Protein AF-A0ABD6A257-F1 (afdb_monomer)

Solvent-accessible surface area (backbone atoms only — not comparable to full-atom values): 12183 Å² total; per-residue (Å²): 137,83,79,79,81,82,81,80,79,79,70,76,85,56,97,40,82,62,69,62,40,75,83,65,77,96,44,77,33,30,36,37,38,28,51,74,78,70,58,67,71,62,53,52,49,55,51,63,58,38,68,67,34,71,49,52,80,45,79,48,75,58,105,56,97,61,43,31,34,29,18,24,43,88,58,41,76,63,32,77,38,47,38,67,57,44,36,66,72,49,73,72,52,60,62,66,48,41,37,73,28,55,62,56,51,90,50,82,70,52,50,45,64,66,36,42,66,95,63,69,77,62,67,78,28,76,88,80,26,66,54,43,41,37,52,53,53,51,51,52,35,46,53,52,37,54,35,40,73,66,39,49,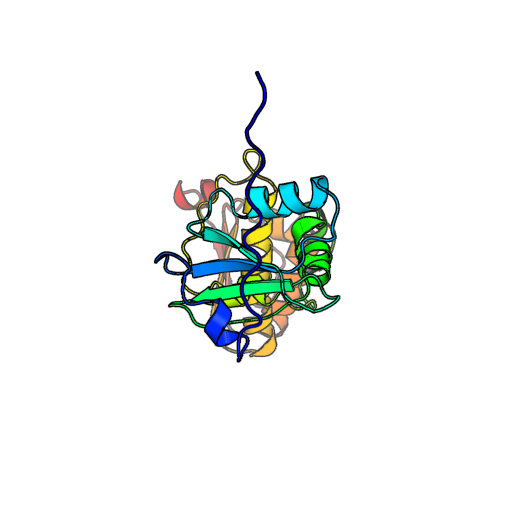62,76,50,79,48,77,35,45,41,31,42,49,49,67,76,21,54,7,47,28,51,48,52,51,55,32,23,75,47,18,77,38,32,38,41,34,14,21,66,82,40,84,68,86,63,60,67,46,48,78,45,68,42,87,51,68,73,27,66,74,86

Nearest PDB structures (foldseek):
  5xf7-assembly1_A  TM=3.350E-01  e=1.767E-02  Homo sapiens
  6hf1-assembly1_D  TM=5.377E-01  e=2.742E-01  Mus musculus
  3t59-assembly2_B  TM=3.418E-01  e=3.499E-01  Mus musculus
  2k18-assembly1_A  TM=3.201E-01  e=4.201E-01  Homo sapiens

Organism: NCBI:txid767515

Secondary structure (DSSP, 8-state):
-PPPP-----PPPPSSHHHHGGG----SEEEEEES--S-HHHHHHHHHHHTTSSEEEEEE--SSS--EEEEEETTEE----BHHHHIIIIIT--TTHHHHS-TTSSSPPPHHHHTTTTPPPP---TTT-HHHHHHHHHHHHHHHHHHHHHT-SEEEEEEEETTHHHH-HHHHHHHHHHHTT-SEEEEEEE-SS----TTEEEEE--SHHHH--

pLDDT: mean 74.7, std 14.82, range [31.14, 91.25]

Foldseek 3Di:
DDDDDDDDPQDDADPDPLSVLPPDDDDQKEKEWEDPPDDPVLVVLVCVLCVQWSYHYYYHYHPDPFIWIFMDGPSDTQDTDGSVVCCVQASPDFPLCLLAALPLLPDDQDSNLVSCPPTDQDAPDPPVDRR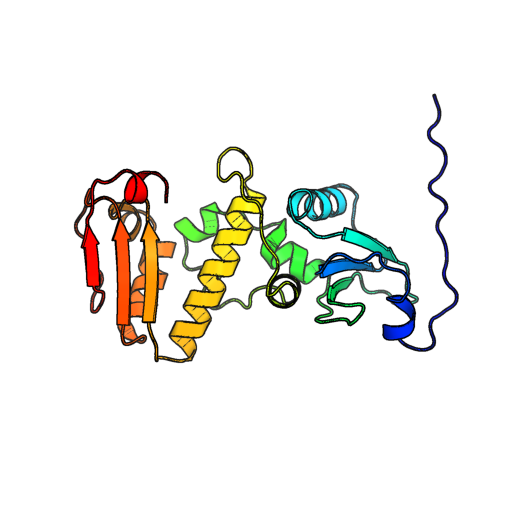SPRSVVNVLSVVLSVQLVVLEDAAEEADQEPCSCVNRPNNVVSLLSSQVRYQYYEYEAAPPDDDPRPNYHYHHDDDPVRNVD

Mean predicted aligned error: 11.15 Å

Sequence (213 aa):
MSFPPTEMVVDAPPSSLRDFFTDVPDGDVSLVTVNRTHPKPIRDLLANAFATQSVTLSERALPTDEDLVAPLEGGEVTAIPSLDRVIQSFLLVNADRFKTSAWGFDDAVPSVLTGMDGTLFDLRGHPASNKETLLLVLISRHIERLAHEAGVGTVRSAFQRLSRLEDEFGTRQVYERLSGRTPDVHVYGVPDESPTLRDATVHGGAGEEYRNS

Structure (mmCIF, N/CA/C/O backbone):
data_AF-A0ABD6A257-F1
#
_entry.id   AF-A0ABD6A257-F1
#
loop_
_atom_site.group_PDB
_atom_site.id
_atom_site.type_symbol
_atom_site.label_atom_id
_atom_site.label_alt_id
_atom_site.label_comp_id
_atom_site.label_asym_id
_atom_site.label_entity_id
_atom_site.label_seq_id
_atom_site.pdbx_PDB_ins_code
_atom_site.Cartn_x
_atom_site.Cartn_y
_atom_site.Cartn_z
_atom_site.occupancy
_atom_site.B_iso_or_equiv
_atom_site.auth_seq_id
_atom_site.auth_comp_id
_atom_site.auth_asym_id
_atom_site.auth_atom_id
_atom_site.pdbx_PDB_model_num
ATOM 1 N N . MET A 1 1 ? -37.924 16.027 9.171 1.00 36.84 1 MET A N 1
ATOM 2 C CA . MET A 1 1 ? -37.936 14.550 9.222 1.00 36.84 1 MET A CA 1
ATOM 3 C C . MET A 1 1 ? -36.810 14.135 10.148 1.00 36.84 1 MET A C 1
ATOM 5 O O . MET A 1 1 ? -35.672 14.489 9.879 1.00 36.84 1 MET A O 1
ATOM 9 N N . SER A 1 2 ? -37.154 13.547 11.293 1.00 33.31 2 SER A N 1
ATOM 10 C CA . SER A 1 2 ? -36.205 13.130 12.329 1.00 33.31 2 SER A CA 1
ATOM 11 C C . SER A 1 2 ? -35.720 11.723 11.997 1.00 33.31 2 SER A C 1
ATOM 13 O O . SER A 1 2 ? -36.553 10.849 11.769 1.00 33.31 2 SER A O 1
ATOM 15 N N . PHE A 1 3 ? -34.407 11.512 11.938 1.00 31.14 3 PHE A N 1
ATOM 16 C CA . PHE A 1 3 ? -33.844 10.163 11.897 1.00 31.14 3 PHE A CA 1
ATOM 17 C C . PHE A 1 3 ? -34.041 9.502 13.271 1.00 31.14 3 PHE A C 1
ATOM 19 O O . PHE A 1 3 ? -33.977 10.212 14.282 1.00 31.14 3 PHE A O 1
ATOM 26 N N . PRO A 1 4 ? -34.322 8.189 13.335 1.00 33.88 4 PRO A N 1
ATOM 27 C CA . PRO A 1 4 ? -34.406 7.495 14.610 1.00 33.88 4 PRO A CA 1
ATOM 28 C C . PRO A 1 4 ? -33.014 7.461 15.269 1.00 33.88 4 PRO A C 1
ATOM 30 O O . PRO A 1 4 ? -32.004 7.480 14.559 1.00 33.88 4 PRO A O 1
ATOM 33 N N . PRO A 1 5 ? -32.933 7.440 16.608 1.00 35.59 5 PRO A N 1
ATOM 34 C CA . PRO A 1 5 ? -31.669 7.228 17.296 1.00 35.59 5 PRO A CA 1
ATOM 35 C C . PRO A 1 5 ? -31.166 5.813 16.985 1.00 35.59 5 PRO A C 1
ATOM 37 O O . PRO A 1 5 ? -31.921 4.850 17.095 1.00 35.59 5 PRO A O 1
ATOM 40 N N . THR A 1 6 ? -29.902 5.690 16.580 1.00 42.03 6 THR A N 1
ATOM 41 C CA . THR A 1 6 ? -29.214 4.399 16.505 1.00 42.03 6 THR A CA 1
ATOM 42 C C . THR A 1 6 ? -29.147 3.832 17.921 1.00 42.03 6 THR A C 1
ATOM 44 O O . THR A 1 6 ? -28.507 4.423 18.790 1.00 42.03 6 THR A O 1
ATOM 47 N N . GLU A 1 7 ? -29.859 2.736 18.169 1.00 35.72 7 GLU A N 1
ATOM 48 C CA . GLU A 1 7 ? -29.818 2.011 19.437 1.00 35.72 7 GLU A CA 1
ATOM 49 C C . GLU A 1 7 ? -28.383 1.528 19.678 1.00 35.72 7 GLU A C 1
ATOM 51 O O . GLU A 1 7 ? -27.847 0.729 18.910 1.00 35.72 7 GLU A O 1
ATOM 56 N N . MET A 1 8 ? -27.733 2.057 20.717 1.00 36.47 8 MET A N 1
ATOM 57 C CA . MET A 1 8 ? -26.464 1.510 21.182 1.00 36.47 8 MET A CA 1
ATOM 58 C C . MET A 1 8 ? -26.767 0.228 21.949 1.00 36.47 8 MET A C 1
ATOM 60 O O . MET A 1 8 ? -27.272 0.277 23.071 1.00 36.47 8 MET A O 1
ATOM 64 N N . VAL A 1 9 ? -26.472 -0.914 21.335 1.00 42.00 9 VAL A N 1
ATOM 65 C CA . VAL A 1 9 ? -26.500 -2.205 22.020 1.00 42.00 9 VAL A CA 1
ATOM 66 C C . VAL A 1 9 ? -25.268 -2.262 22.916 1.00 42.00 9 VAL A C 1
ATOM 68 O O . VAL A 1 9 ? -24.139 -2.371 22.443 1.00 42.00 9 VAL A O 1
ATOM 71 N N . VAL A 1 10 ? -25.481 -2.105 24.221 1.00 40.88 10 VAL A N 1
ATOM 72 C CA . VAL A 1 10 ? -24.440 -2.337 25.223 1.00 40.88 10 VAL A CA 1
ATOM 73 C C . VAL A 1 10 ? -24.451 -3.832 25.520 1.00 40.88 10 VAL A C 1
ATOM 75 O O . VAL A 1 10 ? -25.318 -4.309 26.253 1.00 40.88 10 VAL A O 1
ATOM 78 N N . ASP A 1 11 ? -23.526 -4.568 24.907 1.00 44.53 11 ASP A N 1
ATOM 79 C CA . ASP A 1 11 ? -23.338 -5.990 25.189 1.00 44.53 11 ASP A CA 1
ATOM 80 C C . ASP A 1 11 ? -22.905 -6.199 26.646 1.00 44.53 11 ASP A C 1
ATOM 82 O O . ASP A 1 11 ? -22.168 -5.396 27.231 1.00 44.53 11 ASP A O 1
ATOM 86 N N . ALA A 1 12 ? -23.358 -7.304 27.240 1.00 45.91 12 ALA A N 1
ATOM 87 C CA . ALA A 1 12 ? -22.835 -7.763 28.520 1.00 45.91 12 ALA A CA 1
ATOM 88 C C . ALA A 1 12 ? -21.306 -7.951 28.414 1.00 45.91 12 ALA A C 1
ATOM 90 O O . ALA A 1 12 ? -20.825 -8.364 27.358 1.00 45.91 12 ALA A O 1
ATOM 91 N N . PRO A 1 13 ? -20.529 -7.667 29.478 1.00 39.88 13 PRO A N 1
ATOM 92 C CA . PRO A 1 13 ? -19.078 -7.795 29.432 1.00 39.88 13 PRO A CA 1
ATOM 93 C C . PRO A 1 13 ? -18.706 -9.233 29.038 1.00 39.88 13 PRO A C 1
ATOM 95 O O . PRO A 1 13 ? -19.071 -10.166 29.761 1.00 39.88 13 PRO A O 1
ATOM 98 N N . PRO A 1 14 ? -18.027 -9.433 27.896 1.00 46.31 14 PRO A N 1
ATOM 99 C CA . PRO A 1 14 ? -17.729 -10.768 27.411 1.00 46.31 14 PRO A CA 1
ATOM 100 C C . PRO A 1 14 ? -16.691 -11.428 28.329 1.00 46.31 14 PRO A C 1
ATOM 102 O O . PRO A 1 14 ? -15.783 -10.770 28.842 1.00 46.31 14 PRO A O 1
ATOM 105 N N . SER A 1 15 ? -16.813 -12.738 28.550 1.00 40.50 15 SER A N 1
ATOM 106 C CA . SER A 1 15 ? -15.856 -13.518 29.352 1.00 40.50 15 SER A CA 1
ATOM 107 C C . SER A 1 15 ? -14.454 -13.567 28.735 1.00 40.50 15 SER A C 1
ATOM 109 O O . SER A 1 15 ? -13.481 -13.861 29.432 1.00 40.50 15 SER A O 1
ATOM 111 N N . SER A 1 16 ? -14.340 -13.247 27.444 1.00 41.44 16 SER A N 1
ATOM 112 C CA . SER A 1 16 ? -13.097 -13.075 26.702 1.00 41.44 16 SER A CA 1
ATOM 113 C C . SER A 1 16 ? -13.306 -12.176 25.474 1.00 41.44 16 SER A C 1
ATOM 115 O O . SER A 1 16 ? -14.416 -12.065 24.964 1.00 41.44 16 SER A O 1
ATOM 117 N N . LEU A 1 17 ? -12.235 -11.575 24.938 1.00 39.03 17 LEU A N 1
ATOM 118 C CA . LEU A 1 17 ? -12.283 -10.808 23.679 1.00 39.03 17 LEU A CA 1
ATOM 119 C C . LEU A 1 17 ? -12.856 -11.627 22.505 1.00 39.03 17 LEU A C 1
ATOM 121 O O . LEU A 1 17 ? -13.465 -11.048 21.620 1.00 39.03 17 LEU A O 1
ATOM 125 N N . ARG A 1 18 ? -12.714 -12.961 22.515 1.00 40.91 18 ARG A N 1
ATOM 126 C CA . ARG A 1 18 ? -13.282 -13.870 21.503 1.00 40.91 18 ARG A CA 1
ATOM 127 C C . ARG A 1 18 ? -14.805 -13.953 21.540 1.00 40.91 18 ARG A C 1
ATOM 129 O O . ARG A 1 18 ? -15.428 -13.930 20.486 1.00 40.91 18 ARG A O 1
ATOM 136 N N . ASP A 1 19 ? -15.396 -13.994 22.734 1.00 47.28 19 ASP A N 1
ATOM 137 C CA . ASP A 1 19 ? -16.857 -14.100 22.914 1.00 47.28 19 ASP A CA 1
ATOM 138 C C . ASP A 1 19 ? -17.598 -12.860 22.397 1.00 47.28 19 ASP A C 1
ATOM 140 O O . ASP A 1 19 ? -18.813 -12.844 22.238 1.00 47.28 19 ASP A O 1
ATOM 144 N N . PHE A 1 20 ? -16.850 -11.796 22.130 1.00 50.50 20 PHE A N 1
ATOM 145 C CA . PHE A 1 20 ? -17.363 -10.592 21.527 1.00 50.50 20 PHE A CA 1
ATOM 146 C C . PHE A 1 20 ? -17.606 -10.770 20.028 1.00 50.50 20 PHE A C 1
ATOM 148 O O . PHE A 1 20 ? -18.617 -10.334 19.506 1.00 50.50 20 PHE A O 1
ATOM 155 N N . PHE A 1 21 ? -16.741 -11.462 19.302 1.00 50.03 21 PHE A N 1
ATOM 156 C CA . PHE A 1 21 ? -16.759 -11.450 17.838 1.00 50.03 21 PHE A CA 1
ATOM 157 C C . PHE A 1 21 ? -17.729 -12.453 17.194 1.00 50.03 21 PHE A C 1
ATOM 159 O O . PHE A 1 21 ? -17.779 -12.571 15.975 1.00 50.03 21 PHE A O 1
ATOM 166 N N . THR A 1 22 ? -18.552 -13.124 18.001 1.00 49.69 22 THR A N 1
ATOM 167 C CA . THR A 1 22 ? -19.396 -14.264 17.604 1.00 49.69 22 THR A CA 1
ATOM 168 C C . THR A 1 22 ? -20.613 -13.903 16.739 1.00 49.69 22 THR A C 1
ATOM 170 O O . THR A 1 22 ? -21.237 -14.803 16.192 1.00 49.69 22 THR A O 1
ATOM 173 N N . ASP A 1 23 ? -20.947 -12.615 16.598 1.00 49.47 23 ASP A N 1
ATOM 174 C CA . ASP A 1 23 ? -22.189 -12.141 15.949 1.00 49.47 23 ASP A CA 1
ATOM 175 C C . ASP A 1 23 ? -21.931 -11.254 14.710 1.00 49.47 23 ASP A C 1
ATOM 177 O O . ASP A 1 23 ? -22.737 -10.399 14.337 1.00 49.47 23 ASP A O 1
ATOM 181 N N . VAL A 1 24 ? -20.759 -11.406 14.086 1.00 47.94 24 VAL A N 1
ATOM 182 C CA . VAL A 1 24 ? -20.379 -10.671 12.871 1.00 47.94 24 VAL A CA 1
ATOM 183 C C . VAL A 1 24 ? -20.743 -11.517 11.641 1.00 47.94 24 VAL A C 1
ATOM 185 O O . VAL A 1 24 ? -20.354 -12.681 11.590 1.00 47.94 24 VAL A O 1
ATOM 188 N N . PRO A 1 25 ? -21.508 -10.983 10.667 1.00 42.38 25 PRO A N 1
ATOM 189 C CA . PRO A 1 25 ? -21.937 -11.748 9.497 1.00 42.38 25 PRO A CA 1
ATOM 190 C C . PRO A 1 25 ? -20.748 -12.219 8.651 1.00 42.38 25 PRO A C 1
ATOM 192 O O . PRO A 1 25 ? -19.759 -11.497 8.524 1.00 42.38 25 PRO A O 1
ATOM 195 N N . ASP A 1 26 ? -20.894 -13.398 8.036 1.00 41.22 26 ASP A N 1
ATOM 196 C CA . ASP A 1 26 ? -19.923 -14.002 7.117 1.00 41.22 26 ASP A CA 1
ATOM 197 C C . ASP A 1 26 ? -19.621 -13.067 5.932 1.00 41.22 26 ASP A C 1
ATOM 199 O O . ASP A 1 26 ? -20.351 -12.994 4.941 1.00 41.22 26 ASP A O 1
ATOM 203 N N . GLY A 1 27 ? -18.517 -12.343 6.052 1.00 49.47 27 GLY A N 1
ATOM 204 C CA . GLY A 1 27 ? -17.624 -12.006 4.953 1.00 49.47 27 GLY A CA 1
ATOM 205 C C . GLY A 1 27 ? -16.249 -12.553 5.325 1.00 49.47 27 GLY A C 1
ATOM 206 O O . GLY A 1 27 ? -15.947 -12.632 6.517 1.00 49.47 27 GLY A O 1
ATOM 207 N N . ASP A 1 28 ? -15.433 -12.933 4.339 1.00 58.44 28 ASP A N 1
ATOM 208 C CA . ASP A 1 28 ? -14.141 -13.592 4.594 1.00 58.44 28 ASP A CA 1
ATOM 209 C C . ASP A 1 28 ? -13.268 -12.801 5.593 1.00 58.44 28 ASP A C 1
ATOM 211 O O . ASP A 1 28 ? -12.597 -13.411 6.422 1.00 58.44 28 ASP A O 1
ATOM 215 N N . VAL A 1 29 ? -13.367 -11.458 5.613 1.00 65.69 29 VAL A N 1
ATOM 216 C CA . VAL A 1 29 ? -12.756 -10.598 6.640 1.00 65.69 29 VAL A CA 1
ATOM 217 C C . VAL A 1 29 ? -13.697 -9.464 7.092 1.00 65.69 29 VAL A C 1
ATOM 219 O O . VAL A 1 29 ? -14.327 -8.789 6.278 1.00 65.69 29 VAL A O 1
ATOM 222 N N . SER A 1 30 ? -13.772 -9.197 8.400 1.00 74.69 30 SER A N 1
ATOM 223 C CA . SER A 1 30 ? -14.534 -8.088 9.004 1.00 74.69 30 SER A CA 1
ATOM 224 C C . SER A 1 30 ? -13.653 -7.197 9.880 1.00 74.69 30 SER A C 1
ATOM 226 O O . SER A 1 30 ? -12.707 -7.670 10.495 1.00 74.69 30 SER A O 1
ATOM 228 N N . LEU A 1 31 ? -13.961 -5.903 9.978 1.00 79.94 31 LEU A N 1
ATOM 229 C CA . LEU A 1 31 ? -13.264 -4.960 10.859 1.00 79.94 31 LEU A CA 1
ATOM 230 C C . LEU A 1 31 ? -14.183 -4.519 11.991 1.00 79.94 31 LEU A C 1
ATOM 232 O O . LEU A 1 31 ? -15.266 -3.986 11.750 1.00 79.94 31 LEU A O 1
ATOM 236 N N . VAL A 1 32 ? -13.731 -4.670 13.231 1.00 82.38 32 VAL A N 1
ATOM 237 C CA . VAL A 1 32 ? -14.453 -4.186 14.407 1.00 82.38 32 VAL A CA 1
ATOM 238 C C . VAL A 1 32 ? -13.731 -2.991 15.005 1.00 82.38 32 VAL A C 1
ATOM 240 O O . VAL A 1 32 ? -12.561 -3.068 15.374 1.00 82.38 32 VAL A O 1
ATOM 243 N N . THR A 1 33 ? -14.453 -1.883 15.132 1.00 80.44 33 THR A N 1
ATOM 244 C CA . THR A 1 33 ? -13.997 -0.692 15.859 1.00 80.44 33 THR A CA 1
ATOM 245 C C . THR A 1 33 ? -14.482 -0.722 17.299 1.00 80.44 33 THR A C 1
ATOM 247 O O . THR A 1 33 ? -15.670 -0.928 17.547 1.00 80.44 33 THR A O 1
ATOM 250 N N . VAL A 1 34 ? -13.560 -0.492 18.232 1.00 81.31 34 VAL A N 1
ATOM 251 C CA . VAL A 1 34 ? -13.821 -0.466 19.675 1.00 81.31 34 V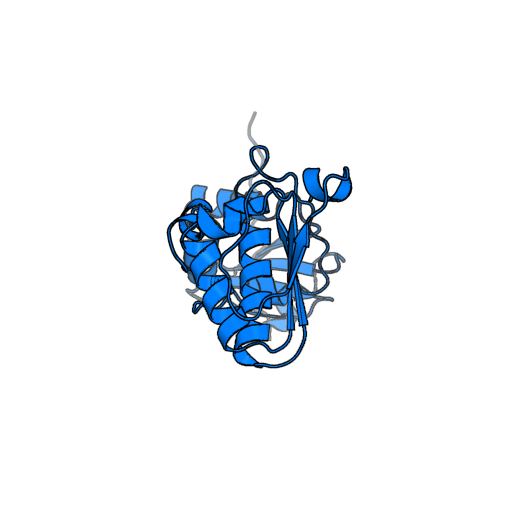AL A CA 1
ATOM 252 C C . VAL A 1 34 ? -13.780 0.977 20.190 1.00 81.31 34 VAL A C 1
ATOM 254 O O . VAL A 1 34 ? -12.874 1.727 19.834 1.00 81.31 34 VAL A O 1
ATOM 257 N N . ASN A 1 35 ? -14.764 1.347 21.016 1.00 64.75 35 ASN A N 1
ATOM 258 C CA . ASN A 1 35 ? -14.846 2.546 21.879 1.00 64.75 35 ASN A CA 1
ATOM 259 C C . ASN A 1 35 ? -14.929 3.949 21.272 1.00 64.75 35 ASN A C 1
ATOM 261 O O . ASN A 1 35 ? -15.312 4.872 21.989 1.00 64.75 35 ASN A O 1
ATOM 265 N N . ARG A 1 36 ? -14.761 4.106 19.957 1.00 64.62 36 ARG A N 1
ATOM 266 C CA . ARG A 1 36 ? -15.273 5.243 19.161 1.00 64.62 36 ARG A CA 1
ATOM 267 C C . ARG A 1 36 ? -15.092 6.647 19.785 1.00 64.62 36 ARG A C 1
ATOM 269 O O . ARG A 1 36 ? -15.919 7.534 19.536 1.00 64.62 36 ARG A O 1
ATOM 276 N N . THR A 1 37 ? -14.004 6.908 20.511 1.00 75.19 37 THR A N 1
ATOM 277 C CA . THR A 1 37 ? -13.786 8.215 21.160 1.00 75.19 37 THR A CA 1
ATOM 278 C C . THR A 1 37 ? -13.339 9.304 20.177 1.00 75.19 37 THR A C 1
ATOM 280 O O . THR A 1 37 ? -13.516 10.499 20.434 1.00 75.19 37 THR A O 1
ATOM 283 N N . HIS A 1 38 ? -12.832 8.917 19.000 1.00 78.56 38 HIS A N 1
ATOM 284 C CA . HIS A 1 38 ? -12.390 9.864 17.975 1.00 78.56 38 HIS A CA 1
ATOM 285 C C . HIS A 1 38 ? -13.517 10.705 17.325 1.00 78.56 38 HIS A C 1
ATOM 287 O O . HIS A 1 38 ? -14.644 10.234 17.116 1.00 78.56 38 HIS A O 1
ATOM 293 N N . PRO A 1 39 ? -13.203 11.943 16.877 1.00 82.38 39 PRO A N 1
ATOM 294 C CA . PRO A 1 39 ? -14.145 12.821 16.184 1.00 82.38 39 PRO A CA 1
ATOM 295 C C . PRO A 1 39 ? -14.719 12.226 14.892 1.00 82.38 39 PRO A C 1
ATOM 297 O O . PRO A 1 39 ? -14.030 11.521 14.153 1.00 82.38 39 PRO A O 1
ATOM 300 N N . LYS A 1 40 ? -15.954 12.621 14.545 1.00 80.12 40 LYS A N 1
ATOM 301 C CA . LYS A 1 40 ? -16.663 12.172 13.331 1.00 80.12 40 LYS A CA 1
ATOM 302 C C . LYS A 1 40 ? -15.808 12.168 12.045 1.00 80.12 40 LYS A C 1
ATOM 304 O O . LYS A 1 40 ? -15.843 11.147 11.368 1.00 80.12 40 LYS A O 1
ATOM 309 N N . PRO A 1 41 ? -14.994 13.197 11.728 1.00 82.19 41 PRO A N 1
ATOM 310 C CA . PRO A 1 41 ? -14.163 13.184 10.520 1.00 82.19 41 PRO A CA 1
ATOM 311 C C . PRO A 1 41 ? -13.192 12.000 10.424 1.00 82.19 41 PRO A C 1
ATOM 313 O O . PRO A 1 41 ? -12.994 11.454 9.345 1.00 82.19 41 PRO A O 1
ATOM 316 N N . ILE A 1 42 ? -12.603 11.576 11.545 1.00 79.56 42 ILE A N 1
ATOM 317 C CA . ILE A 1 42 ? -11.684 10.430 11.588 1.00 79.56 42 ILE A CA 1
ATOM 318 C C . ILE A 1 42 ? -12.443 9.122 11.344 1.00 79.56 42 ILE A C 1
ATOM 320 O O . ILE A 1 42 ? -11.963 8.238 10.638 1.00 79.56 42 ILE A O 1
ATOM 324 N N . ARG A 1 43 ? -13.665 9.028 11.871 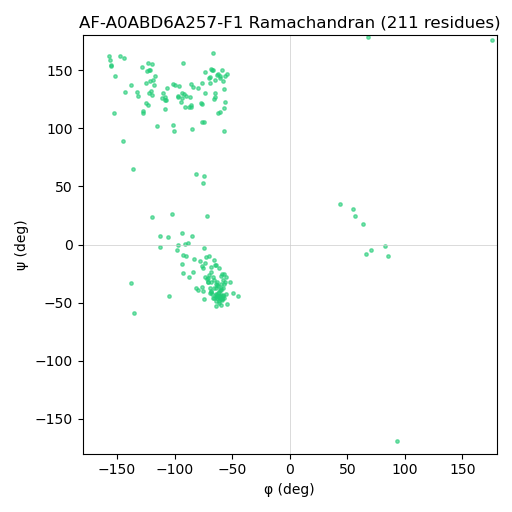1.00 77.81 43 ARG A N 1
ATOM 325 C CA . ARG A 1 43 ? -14.543 7.867 11.674 1.00 77.81 43 ARG A CA 1
ATOM 326 C C . ARG A 1 43 ? -14.993 7.749 10.223 1.00 77.81 43 ARG A C 1
ATOM 328 O O . ARG A 1 43 ? -14.959 6.660 9.661 1.00 77.81 43 ARG A O 1
ATOM 335 N N . ASP A 1 44 ? -15.346 8.876 9.612 1.00 82.50 44 ASP A N 1
ATOM 336 C CA . ASP A 1 44 ? -15.720 8.936 8.201 1.00 82.50 44 ASP A CA 1
ATOM 337 C C . ASP A 1 44 ? -14.515 8.583 7.307 1.00 82.50 44 ASP A C 1
ATOM 339 O O . ASP A 1 44 ? -14.678 7.880 6.315 1.00 82.50 44 ASP A O 1
ATOM 343 N N . LEU A 1 45 ? -13.291 8.995 7.669 1.00 82.88 45 LEU A N 1
ATOM 344 C CA . LEU A 1 45 ? -12.071 8.590 6.956 1.00 82.88 45 LEU A CA 1
ATOM 345 C C . LEU A 1 45 ? -11.844 7.076 6.992 1.00 82.88 45 LEU A C 1
ATOM 347 O O . LEU A 1 45 ? -11.522 6.503 5.954 1.00 82.88 45 LEU A O 1
ATOM 351 N N . LEU A 1 46 ? -12.014 6.439 8.154 1.00 83.19 46 LEU A N 1
ATOM 352 C CA . LEU A 1 46 ? -11.879 4.988 8.283 1.00 83.19 46 LEU A CA 1
ATOM 353 C C . LEU A 1 46 ? -12.944 4.260 7.454 1.00 83.19 46 LEU A C 1
ATOM 355 O O . LEU A 1 46 ? -12.605 3.383 6.667 1.00 83.19 46 LEU A O 1
ATOM 359 N N . ALA A 1 47 ? -14.212 4.662 7.581 1.00 81.81 47 ALA A N 1
ATOM 360 C CA . ALA A 1 47 ? -15.306 4.067 6.817 1.00 81.81 47 ALA A CA 1
ATOM 361 C C . ALA A 1 47 ? -15.082 4.214 5.305 1.00 81.81 47 ALA A C 1
ATOM 363 O O . ALA A 1 47 ? -15.182 3.240 4.567 1.00 81.81 47 ALA A O 1
ATOM 364 N N . ASN A 1 48 ? -14.693 5.404 4.843 1.00 81.00 48 ASN A N 1
ATOM 365 C CA . ASN A 1 48 ? -14.420 5.657 3.429 1.00 81.00 48 ASN A CA 1
ATOM 366 C C . ASN A 1 48 ? -13.206 4.882 2.901 1.00 81.00 48 ASN A C 1
ATOM 368 O O . ASN A 1 48 ? -13.183 4.546 1.721 1.00 81.00 48 ASN A O 1
ATOM 372 N N . ALA A 1 49 ? -12.201 4.609 3.738 1.00 79.81 49 ALA A N 1
ATOM 373 C CA . ALA A 1 49 ? -11.021 3.853 3.326 1.00 79.81 49 ALA A CA 1
ATOM 374 C C . ALA A 1 49 ? -11.343 2.386 2.995 1.00 79.81 49 ALA A C 1
ATOM 376 O O . ALA A 1 49 ? -10.664 1.804 2.154 1.00 79.81 49 ALA A O 1
ATOM 377 N N . PHE A 1 50 ? -12.383 1.820 3.617 1.00 78.94 50 PHE A N 1
ATOM 378 C CA . PHE A 1 50 ? -12.794 0.426 3.428 1.00 78.94 50 PHE A CA 1
ATOM 379 C C . PHE A 1 50 ? -14.147 0.257 2.721 1.00 78.94 50 PHE A C 1
ATOM 381 O O . PHE A 1 50 ? -14.538 -0.867 2.439 1.00 78.94 50 PHE A O 1
ATOM 388 N N . ALA A 1 51 ? -14.851 1.343 2.382 1.00 77.75 51 ALA A N 1
ATOM 389 C CA . ALA A 1 51 ? -16.213 1.300 1.832 1.00 77.75 51 ALA A CA 1
ATOM 390 C C . ALA A 1 51 ? -16.360 0.514 0.515 1.00 77.75 51 ALA A C 1
ATOM 392 O O . ALA A 1 51 ? -17.454 0.063 0.190 1.00 77.75 51 ALA A O 1
ATOM 393 N N . THR A 1 52 ? -15.284 0.404 -0.262 1.00 72.62 52 THR A N 1
ATOM 394 C CA . THR A 1 52 ? -15.232 -0.330 -1.537 1.00 72.62 52 THR A CA 1
ATOM 395 C C . THR A 1 52 ? -14.652 -1.732 -1.398 1.00 72.62 52 THR A C 1
ATOM 397 O O . THR A 1 52 ? -14.622 -2.476 -2.370 1.00 72.62 52 THR A O 1
ATOM 400 N N . GLN A 1 53 ? -14.186 -2.095 -0.205 1.00 74.25 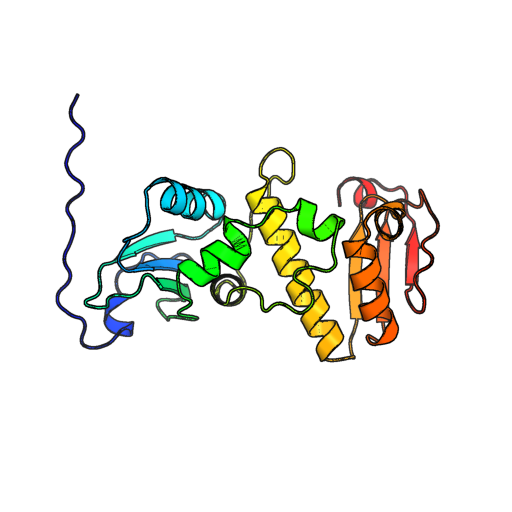53 GLN A N 1
ATOM 401 C CA . GLN A 1 53 ? -13.539 -3.372 0.053 1.00 74.25 53 GLN A CA 1
ATOM 402 C C . GLN A 1 53 ? -14.574 -4.388 0.524 1.00 74.25 53 GLN A C 1
ATOM 404 O O . GLN A 1 53 ? -15.611 -4.019 1.077 1.00 74.25 53 GLN A O 1
ATOM 409 N N . SER A 1 54 ? -14.284 -5.673 0.334 1.00 70.31 54 SER A N 1
ATOM 410 C CA . SER A 1 54 ? -15.151 -6.776 0.771 1.00 70.31 54 SER A CA 1
ATOM 411 C C . SER A 1 54 ? -15.060 -6.995 2.287 1.00 70.31 54 SER A C 1
ATOM 413 O O . SER A 1 54 ? -14.750 -8.087 2.745 1.00 70.31 54 SER A O 1
ATOM 415 N N . VAL A 1 55 ? -15.260 -5.928 3.066 1.00 73.69 55 VAL A N 1
ATOM 416 C CA . VAL A 1 55 ? -15.035 -5.891 4.511 1.00 73.69 55 VAL A CA 1
ATOM 417 C C . VAL A 1 55 ? -16.239 -5.280 5.207 1.00 73.69 55 VAL A C 1
ATOM 419 O O . VAL A 1 55 ? -16.647 -4.156 4.909 1.00 73.69 55 VAL A O 1
ATOM 422 N N . THR A 1 56 ? -16.770 -5.986 6.200 1.00 76.62 56 THR A N 1
ATOM 423 C CA . THR A 1 56 ? -17.844 -5.457 7.044 1.00 76.62 56 THR A CA 1
ATOM 424 C C . THR A 1 56 ? -17.249 -4.653 8.193 1.00 76.62 56 THR A C 1
ATOM 426 O O . THR A 1 56 ? -16.538 -5.200 9.033 1.00 76.62 56 THR A O 1
ATOM 429 N N . LEU A 1 57 ? -17.555 -3.354 8.260 1.00 78.00 57 LEU A N 1
ATOM 430 C CA . LEU A 1 57 ? -17.206 -2.526 9.414 1.00 78.00 57 LEU A CA 1
ATOM 431 C C . LEU A 1 57 ? -18.312 -2.618 10.470 1.00 78.00 57 LEU A C 1
ATOM 433 O O . LEU A 1 57 ? -19.444 -2.200 10.225 1.00 78.00 57 LEU A O 1
ATOM 437 N N . SER A 1 58 ? -17.977 -3.118 11.655 1.00 78.19 58 SER A N 1
ATOM 438 C CA . SER A 1 58 ? -18.879 -3.163 12.806 1.00 78.19 58 SER A CA 1
ATOM 439 C C . SER A 1 58 ? -18.318 -2.378 13.989 1.00 78.19 58 SER A C 1
ATOM 441 O O . SER A 1 58 ? -17.118 -2.110 14.101 1.00 78.19 58 SER A O 1
ATOM 443 N N . GLU A 1 59 ? -19.219 -1.925 14.852 1.00 80.88 59 GLU A N 1
ATOM 444 C CA . GLU A 1 59 ? -18.886 -1.131 16.027 1.00 80.88 59 GLU A CA 1
ATOM 445 C C . GLU A 1 59 ? -19.282 -1.873 17.286 1.00 80.88 59 GLU A C 1
ATOM 447 O O . GLU A 1 59 ? -20.291 -2.578 17.339 1.00 80.88 59 GLU A O 1
ATOM 452 N N . ARG A 1 60 ? -18.456 -1.682 18.304 1.00 79.69 60 ARG A N 1
ATOM 453 C CA . ARG A 1 60 ? -18.543 -2.383 19.557 1.00 79.69 60 ARG A CA 1
ATOM 454 C C . ARG A 1 60 ? -17.977 -1.508 20.682 1.00 79.69 60 ARG A C 1
ATOM 456 O O . ARG A 1 60 ? -17.005 -0.781 20.486 1.00 79.69 60 ARG A O 1
ATOM 463 N N . ALA A 1 61 ? -18.556 -1.599 21.873 1.00 79.00 61 ALA A N 1
ATOM 464 C CA . ALA A 1 61 ? -18.040 -0.931 23.066 1.00 79.00 61 ALA A CA 1
ATOM 465 C C . ALA A 1 61 ? -17.477 -1.973 24.039 1.00 79.00 61 ALA A C 1
ATOM 467 O O . ALA A 1 61 ? -18.141 -2.963 24.338 1.00 79.00 61 ALA A O 1
ATOM 468 N N . LEU A 1 62 ? -16.259 -1.751 24.529 1.00 73.88 62 LEU A N 1
ATOM 469 C CA . LEU A 1 62 ? -15.612 -2.570 25.551 1.00 73.88 62 LEU A CA 1
ATOM 470 C C . LEU A 1 62 ? -15.248 -1.685 26.749 1.00 73.88 62 LEU A C 1
ATOM 472 O O . LEU A 1 62 ? -14.931 -0.512 26.561 1.00 73.88 62 LEU A O 1
ATOM 476 N N . PRO A 1 63 ? -15.226 -2.219 27.981 1.00 74.56 63 PRO A N 1
ATOM 477 C CA . PRO A 1 63 ? -14.781 -1.485 29.166 1.00 74.56 63 PRO A CA 1
ATOM 478 C C . PRO A 1 63 ? -13.245 -1.339 29.181 1.00 74.56 63 PRO A C 1
ATOM 480 O O . PRO A 1 63 ? -12.562 -1.826 30.077 1.00 74.56 63 PRO A O 1
ATOM 483 N N . THR A 1 64 ? -12.704 -0.706 28.145 1.00 74.50 64 THR A N 1
ATOM 484 C CA . THR A 1 64 ? -11.311 -0.286 27.993 1.00 74.50 64 THR A CA 1
ATOM 485 C C . THR A 1 64 ? -11.298 1.193 27.618 1.00 74.50 64 THR A C 1
ATOM 487 O O . THR A 1 64 ? -12.249 1.686 27.019 1.00 74.50 64 THR A O 1
ATOM 490 N N . ASP A 1 65 ? -10.232 1.903 27.966 1.00 77.31 65 ASP A N 1
ATOM 491 C CA . ASP A 1 65 ? -10.064 3.315 27.606 1.00 77.31 65 ASP A CA 1
ATOM 492 C C . ASP A 1 65 ? -9.383 3.482 26.231 1.00 77.31 65 ASP A C 1
ATOM 494 O O . ASP A 1 65 ? -9.122 4.599 25.788 1.00 77.31 65 ASP A O 1
ATOM 498 N N . GLU A 1 66 ? -9.076 2.369 25.556 1.00 79.88 66 GLU A N 1
ATOM 499 C CA . GLU A 1 66 ? -8.401 2.352 24.260 1.00 79.88 66 GLU A CA 1
ATOM 500 C C . GLU A 1 66 ? -9.386 2.244 23.089 1.00 79.88 66 GLU A C 1
ATOM 502 O O . GLU A 1 66 ? -10.292 1.405 23.088 1.00 79.88 66 GLU A O 1
ATOM 507 N N . ASP A 1 67 ? -9.144 3.046 22.049 1.00 84.75 67 ASP A N 1
ATOM 508 C CA . ASP A 1 67 ? -9.778 2.891 20.742 1.00 84.75 67 ASP A CA 1
ATOM 509 C C . ASP A 1 67 ? -8.977 1.883 19.900 1.00 84.75 67 ASP A C 1
ATOM 511 O O . ASP A 1 67 ? -7.798 2.096 19.596 1.00 84.75 67 ASP A O 1
ATOM 515 N N . LEU A 1 68 ? -9.619 0.786 19.492 1.00 86.06 68 LEU A N 1
ATOM 516 C CA . LEU A 1 68 ? -8.978 -0.330 18.783 1.00 86.06 68 LEU A CA 1
ATOM 517 C C . LEU A 1 68 ? -9.657 -0.600 17.438 1.00 86.06 68 LEU A C 1
ATOM 519 O O . LEU A 1 68 ? -10.839 -0.300 17.248 1.00 86.06 68 LEU A O 1
ATOM 523 N N . VAL A 1 69 ? -8.912 -1.206 16.513 1.00 86.31 69 VAL A N 1
ATOM 524 C CA . VAL A 1 69 ? -9.454 -1.756 15.262 1.00 86.31 69 VAL A CA 1
ATOM 525 C C . VAL A 1 69 ? -9.002 -3.199 15.134 1.00 86.31 69 VAL A C 1
ATOM 527 O O . VAL A 1 69 ? -7.817 -3.441 14.950 1.00 86.31 69 VAL A O 1
ATOM 530 N N . ALA A 1 70 ? -9.925 -4.149 15.207 1.00 85.62 70 ALA A N 1
ATOM 531 C CA . ALA A 1 70 ? -9.618 -5.571 15.119 1.00 85.62 70 ALA A CA 1
ATOM 532 C C . ALA A 1 70 ? -10.108 -6.149 13.781 1.00 85.62 70 ALA A C 1
ATOM 534 O O . ALA A 1 70 ? -11.317 -6.125 13.542 1.00 85.62 70 ALA A O 1
ATOM 535 N N . PRO A 1 71 ? -9.221 -6.648 12.900 1.00 83.56 71 PRO A N 1
ATOM 536 C CA . PRO A 1 71 ? -9.617 -7.557 11.831 1.00 83.56 71 PRO A CA 1
ATOM 537 C C . PRO A 1 71 ? -10.027 -8.924 12.387 1.00 83.56 71 PRO A C 1
ATOM 539 O O . PRO A 1 71 ? -9.397 -9.458 13.304 1.00 83.56 71 PRO A O 1
ATOM 542 N N . LEU A 1 72 ? -11.098 -9.462 11.816 1.00 81.00 72 LEU A N 1
ATOM 543 C CA . LEU A 1 72 ? -11.659 -10.774 12.085 1.00 81.00 72 LEU A CA 1
ATOM 544 C C . LEU A 1 72 ? -11.661 -11.574 10.792 1.00 81.00 72 LEU A C 1
ATOM 546 O O . LEU A 1 72 ? -12.188 -11.092 9.794 1.00 81.00 72 LEU A O 1
ATOM 550 N N . GLU A 1 73 ? -11.184 -12.806 10.842 1.00 76.25 73 GLU A N 1
ATOM 551 C CA . GLU A 1 73 ? -11.273 -13.775 9.752 1.00 76.25 73 GLU A CA 1
ATOM 552 C C . GLU A 1 73 ? -11.954 -15.033 10.300 1.00 76.25 73 GLU A C 1
ATOM 554 O O . GLU A 1 73 ? -11.527 -15.578 11.318 1.00 76.25 73 GLU A O 1
ATOM 559 N N . GLY A 1 74 ? -13.076 -15.452 9.705 1.00 71.50 74 GLY A N 1
ATOM 560 C CA . GLY A 1 74 ? -13.852 -16.600 10.206 1.00 71.50 74 GLY A CA 1
ATOM 561 C C . GLY A 1 74 ? -14.280 -16.489 11.682 1.00 71.50 74 GLY A C 1
ATOM 562 O O . GLY A 1 74 ? -14.356 -17.499 12.379 1.00 71.50 74 GLY A O 1
ATOM 563 N N . GLY A 1 75 ? -14.501 -15.265 12.181 1.00 71.00 75 GLY A N 1
ATOM 564 C CA . GLY A 1 75 ? -14.852 -14.984 13.581 1.00 71.00 75 GLY A CA 1
ATOM 565 C C . GLY A 1 75 ? -13.668 -14.924 14.560 1.00 71.00 75 GLY A C 1
ATOM 566 O O . GLY A 1 75 ? -13.869 -14.635 15.740 1.00 71.00 75 GLY A O 1
ATOM 567 N N . GLU A 1 76 ? -12.435 -15.148 14.098 1.00 74.38 76 GLU A N 1
ATOM 568 C CA . GLU A 1 76 ? -11.218 -15.083 14.913 1.00 74.38 76 GLU A CA 1
ATOM 569 C C . GLU A 1 76 ? -10.465 -13.769 14.697 1.00 74.38 76 GLU A C 1
ATOM 571 O O . GLU A 1 76 ? -10.297 -13.300 13.575 1.00 74.38 76 GLU A O 1
ATOM 576 N N . VAL A 1 77 ? -9.968 -13.178 15.784 1.00 80.81 77 VAL A N 1
ATOM 577 C CA . VAL A 1 77 ? -9.204 -11.925 15.733 1.00 80.81 77 VAL A CA 1
ATOM 578 C C . VAL A 1 77 ? -7.792 -12.187 15.231 1.00 80.81 77 VAL A C 1
ATOM 580 O O . VAL A 1 77 ? -7.024 -12.892 15.889 1.00 80.81 77 VAL A O 1
ATOM 583 N N . THR A 1 78 ? -7.413 -11.555 14.122 1.00 80.75 78 THR A N 1
ATOM 584 C CA . THR A 1 78 ? -6.074 -11.718 13.534 1.00 80.75 78 THR A CA 1
ATOM 585 C C . THR A 1 78 ? -5.086 -10.653 14.020 1.00 80.75 78 THR A C 1
ATOM 587 O O . THR A 1 78 ? -3.880 -10.899 14.071 1.00 80.75 78 THR A O 1
ATOM 590 N N . ALA A 1 79 ? -5.573 -9.485 14.456 1.00 83.00 79 ALA A N 1
ATOM 591 C CA . ALA A 1 79 ? -4.758 -8.436 15.068 1.00 83.00 79 ALA A CA 1
ATOM 592 C C . ALA A 1 79 ? -5.585 -7.492 15.957 1.00 83.00 79 ALA A C 1
ATOM 594 O O . ALA A 1 79 ? -6.801 -7.401 15.827 1.00 83.00 79 ALA A O 1
ATOM 595 N N . ILE A 1 80 ? -4.915 -6.744 16.842 1.00 83.62 80 ILE A N 1
ATOM 596 C CA . ILE A 1 80 ? -5.552 -5.704 17.673 1.00 83.62 80 ILE A CA 1
ATOM 597 C C . ILE A 1 80 ? -4.687 -4.430 17.705 1.00 83.62 80 ILE A C 1
ATOM 599 O O . ILE A 1 80 ? -4.102 -4.095 18.735 1.00 83.62 80 ILE A O 1
ATOM 603 N N . PRO A 1 81 ? -4.496 -3.730 16.573 1.00 82.69 81 PRO A N 1
ATOM 604 C CA . PRO A 1 81 ? -3.851 -2.423 16.585 1.00 82.69 81 PRO A CA 1
ATOM 605 C C . PRO A 1 81 ? -4.713 -1.363 17.275 1.00 82.69 81 PRO A C 1
ATOM 607 O O . PRO A 1 81 ? -5.945 -1.374 17.194 1.00 82.69 81 PRO A O 1
ATOM 610 N N . SER A 1 82 ? -4.042 -0.369 17.860 1.00 87.75 82 SER A N 1
ATOM 611 C CA . SER A 1 82 ? -4.716 0.866 18.248 1.00 87.75 82 SER A CA 1
ATOM 612 C C . SER A 1 82 ? -5.225 1.605 17.012 1.00 87.75 82 SER A C 1
ATOM 614 O O . SER A 1 82 ? -4.551 1.669 15.974 1.00 87.75 82 SER A O 1
ATOM 616 N N . LEU A 1 83 ? -6.411 2.201 17.124 1.00 84.94 83 LEU A N 1
ATOM 617 C CA . LEU A 1 83 ? -6.991 3.020 16.065 1.00 84.94 83 LEU A CA 1
ATOM 618 C C . LEU A 1 83 ? -6.074 4.208 15.745 1.00 84.94 83 LEU A C 1
ATOM 620 O O . LEU A 1 83 ? -5.836 4.491 14.572 1.00 84.94 83 LEU A O 1
ATOM 624 N N . ASP A 1 84 ? -5.437 4.807 16.752 1.00 84.75 84 ASP A N 1
ATOM 625 C CA . ASP A 1 84 ? -4.406 5.833 16.559 1.00 84.75 84 ASP A CA 1
ATOM 626 C C . ASP A 1 84 ? -3.258 5.367 15.662 1.00 84.75 84 ASP A C 1
ATOM 628 O O . ASP A 1 84 ? -2.815 6.104 14.773 1.00 84.75 84 ASP A O 1
ATOM 632 N N . ARG A 1 85 ? -2.783 4.126 15.833 1.00 85.38 85 ARG A N 1
ATOM 633 C CA . ARG A 1 85 ? -1.723 3.598 14.974 1.00 85.38 85 ARG A CA 1
ATOM 634 C C . ARG A 1 85 ? -2.200 3.521 13.532 1.00 85.38 85 ARG A C 1
ATOM 636 O O . ARG A 1 85 ? -1.462 3.974 12.659 1.00 85.38 85 ARG A O 1
ATOM 643 N N . VAL A 1 86 ? -3.406 3.011 13.278 1.00 84.94 86 VAL A N 1
ATOM 644 C CA . VAL A 1 86 ? -4.010 2.939 11.930 1.00 84.94 86 VAL A CA 1
ATOM 645 C C . VAL A 1 86 ? -4.197 4.337 11.333 1.00 84.94 86 VAL A C 1
ATOM 647 O O . VAL A 1 86 ? -3.883 4.575 10.166 1.00 84.94 86 VAL A O 1
ATOM 650 N N . ILE A 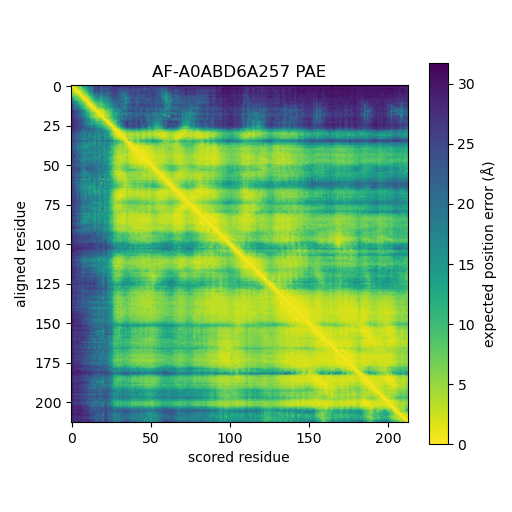1 87 ? -4.636 5.301 12.141 1.00 84.69 87 ILE A N 1
ATOM 651 C CA . ILE A 1 87 ? -4.818 6.692 11.725 1.00 84.69 87 ILE A CA 1
ATOM 652 C C . ILE A 1 87 ? -3.495 7.285 11.231 1.00 84.69 87 ILE A C 1
ATOM 654 O O . ILE A 1 87 ? -3.432 7.807 10.117 1.00 84.69 87 ILE A O 1
ATOM 658 N N . GLN A 1 88 ? -2.430 7.184 12.025 1.00 83.94 88 GLN A N 1
ATOM 659 C CA . GLN A 1 88 ? -1.146 7.828 11.723 1.00 83.94 88 GLN A CA 1
ATOM 660 C C . GLN A 1 88 ? -0.402 7.189 10.547 1.00 83.94 88 GLN A C 1
ATOM 662 O O . GLN A 1 88 ? 0.310 7.867 9.811 1.00 83.94 88 GLN A O 1
ATOM 667 N N . SER A 1 89 ? -0.558 5.882 10.372 1.00 82.12 89 SER A N 1
ATOM 668 C CA . SER A 1 89 ? 0.174 5.087 9.377 1.00 82.12 89 SER A CA 1
ATOM 669 C C . SER A 1 89 ? -0.564 4.919 8.048 1.00 82.12 89 SER A C 1
ATOM 671 O O . SER A 1 89 ? 0.064 4.578 7.049 1.00 82.12 89 SER A O 1
ATOM 673 N N . PHE A 1 90 ? -1.876 5.175 8.017 1.00 83.62 90 PHE A N 1
ATOM 674 C CA . PHE A 1 90 ? -2.695 5.020 6.818 1.00 83.62 90 PHE A CA 1
ATOM 675 C C . PHE A 1 90 ? -3.650 6.202 6.600 1.00 83.62 90 PHE A C 1
ATOM 677 O O . PHE A 1 90 ? -3.572 6.898 5.581 1.00 83.62 90 PHE A O 1
ATOM 684 N N . LEU A 1 91 ? -4.545 6.498 7.547 1.00 83.12 91 LEU A N 1
ATOM 685 C CA . LEU A 1 91 ? -5.625 7.465 7.287 1.00 83.12 91 LEU A CA 1
ATOM 686 C C . LEU A 1 91 ? -5.137 8.911 7.128 1.00 83.12 91 LEU A C 1
ATOM 688 O O . LEU A 1 91 ? -5.700 9.650 6.321 1.00 83.12 91 LEU A O 1
ATOM 692 N N . LEU A 1 92 ? -4.070 9.317 7.814 1.00 83.44 92 LEU A N 1
ATOM 693 C CA . LEU A 1 92 ? -3.494 10.666 7.708 1.00 83.44 92 LEU A CA 1
ATOM 694 C C . LEU A 1 92 ? -2.311 10.754 6.743 1.00 83.44 92 LEU A C 1
ATOM 696 O O . LEU A 1 92 ? -1.763 11.835 6.526 1.00 83.44 92 LEU A O 1
ATOM 700 N N . VAL A 1 93 ? -1.930 9.640 6.122 1.00 81.25 93 VAL A N 1
ATOM 701 C CA . VAL A 1 93 ? -0.833 9.627 5.159 1.00 81.25 93 VAL A CA 1
ATOM 702 C C . VAL A 1 93 ? -1.316 10.144 3.810 1.00 81.25 93 VAL A C 1
ATOM 704 O O . VAL A 1 93 ? -2.384 9.773 3.307 1.00 81.25 93 VAL A O 1
ATOM 707 N N . ASN A 1 94 ? -0.502 11.018 3.222 1.00 79.88 94 ASN A N 1
ATOM 708 C CA . ASN A 1 94 ? -0.639 11.449 1.841 1.00 79.88 94 ASN A CA 1
ATOM 709 C C . ASN A 1 94 ? 0.206 10.533 0.941 1.00 79.88 94 ASN A C 1
ATOM 711 O O . ASN A 1 94 ? 1.394 10.345 1.203 1.00 79.88 94 ASN A O 1
ATOM 715 N N . ALA A 1 95 ? -0.393 9.998 -0.124 1.00 74.81 95 ALA A N 1
ATOM 716 C CA . ALA A 1 95 ? 0.283 9.131 -1.086 1.00 74.81 95 ALA A CA 1
ATOM 717 C C . ALA A 1 95 ? 1.508 9.801 -1.746 1.00 74.81 95 ALA A C 1
ATOM 719 O O . ALA A 1 95 ? 2.504 9.132 -2.010 1.00 74.81 95 ALA A O 1
ATOM 720 N N . ASP A 1 96 ? 1.510 11.129 -1.921 1.00 79.00 96 ASP A N 1
ATOM 721 C CA . ASP A 1 96 ? 2.665 11.855 -2.481 1.00 79.00 96 ASP A CA 1
ATOM 722 C C . ASP A 1 96 ? 3.920 11.789 -1.592 1.00 79.00 96 ASP A C 1
ATOM 724 O O . ASP A 1 96 ? 5.045 12.001 -2.059 1.00 79.00 96 ASP A O 1
ATOM 728 N N . ARG A 1 97 ? 3.766 11.427 -0.312 1.00 78.56 97 ARG A N 1
ATOM 729 C CA . ARG A 1 97 ? 4.899 11.205 0.593 1.00 78.56 97 ARG A CA 1
ATOM 730 C C . ARG A 1 97 ? 5.785 10.046 0.127 1.00 78.56 97 ARG A C 1
ATOM 732 O O . ARG A 1 97 ? 6.999 10.129 0.285 1.00 78.56 97 ARG A O 1
ATOM 739 N N . PHE A 1 98 ? 5.209 9.024 -0.510 1.00 76.19 98 PHE A N 1
ATOM 740 C CA . PHE A 1 98 ? 5.955 7.877 -1.048 1.00 76.19 98 PHE A CA 1
ATOM 741 C C . PHE A 1 98 ? 6.718 8.195 -2.334 1.00 76.19 98 PHE A C 1
ATOM 743 O O . PHE A 1 98 ? 7.668 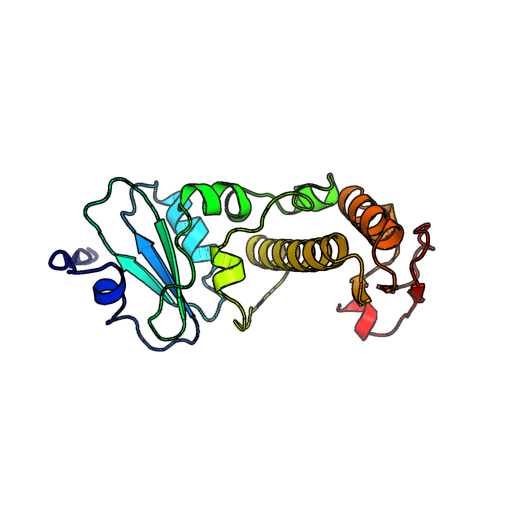7.491 -2.663 1.00 76.19 98 PHE A O 1
ATOM 750 N N . LYS A 1 99 ? 6.327 9.257 -3.051 1.00 78.81 99 LYS A N 1
ATOM 751 C CA . LYS A 1 99 ? 7.077 9.760 -4.213 1.00 78.81 99 LYS A CA 1
ATOM 752 C C . LYS A 1 99 ? 8.270 10.597 -3.779 1.00 78.81 99 LYS A C 1
ATOM 754 O O . LYS A 1 99 ? 9.337 10.530 -4.374 1.00 78.81 99 LYS A O 1
ATOM 759 N N . 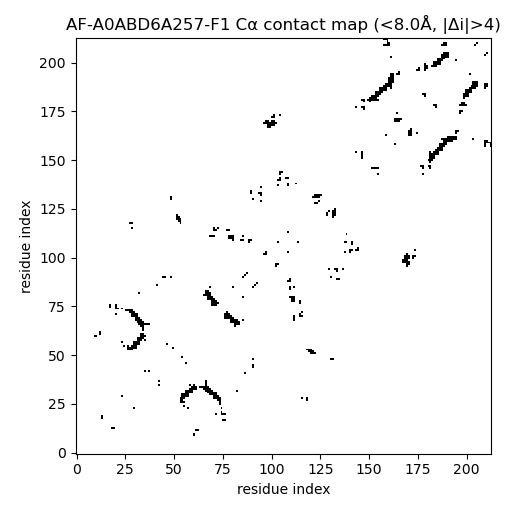THR A 1 100 ? 8.087 11.397 -2.733 1.00 76.88 100 THR A N 1
ATOM 760 C CA . THR A 1 100 ? 9.066 12.397 -2.279 1.00 76.88 100 THR A CA 1
ATOM 761 C C . THR A 1 100 ? 10.020 11.883 -1.202 1.00 76.88 100 THR A C 1
ATOM 763 O O . THR A 1 100 ? 10.996 12.553 -0.878 1.00 76.88 100 THR A O 1
ATOM 766 N N . SER A 1 101 ? 9.779 10.693 -0.649 1.00 69.00 101 SER A N 1
ATOM 767 C CA . SER A 1 101 ? 10.638 10.071 0.358 1.00 69.00 101 SER A CA 1
ATOM 768 C C . SER A 1 101 ? 10.490 8.552 0.354 1.00 69.00 101 SER A C 1
ATOM 770 O O . SER A 1 101 ? 9.425 8.040 0.022 1.00 69.00 101 SER A O 1
ATOM 772 N N . ALA A 1 102 ? 11.522 7.827 0.800 1.00 64.06 102 ALA A N 1
ATOM 773 C CA . ALA A 1 102 ? 11.449 6.385 1.076 1.00 64.06 102 ALA A CA 1
ATOM 774 C C . ALA A 1 102 ? 10.619 6.056 2.340 1.00 64.06 102 ALA A C 1
ATOM 776 O O . ALA A 1 102 ? 10.840 5.044 3.004 1.00 64.06 102 ALA A O 1
ATOM 777 N N . TRP A 1 103 ? 9.699 6.950 2.714 1.00 66.88 103 TRP A N 1
ATOM 778 C CA . TRP A 1 103 ? 8.813 6.771 3.854 1.00 66.88 103 TRP A CA 1
ATOM 779 C C . TRP A 1 103 ? 7.995 5.492 3.685 1.00 66.88 103 TRP A C 1
ATOM 781 O O . TRP A 1 103 ? 7.573 5.168 2.572 1.00 66.88 103 TRP A O 1
ATOM 791 N N . GLY A 1 104 ? 7.788 4.757 4.777 1.00 63.94 104 GLY A N 1
ATOM 792 C CA . GLY A 1 104 ? 7.089 3.480 4.726 1.00 63.94 104 GLY A CA 1
ATOM 793 C C . GLY A 1 104 ? 7.957 2.267 4.381 1.00 63.94 104 GLY A C 1
ATOM 794 O O . GLY A 1 104 ? 7.458 1.157 4.512 1.00 63.94 104 GLY A O 1
ATOM 795 N N . PHE A 1 105 ? 9.221 2.428 3.955 1.00 69.62 105 PHE A N 1
ATOM 796 C CA . PHE A 1 105 ? 10.075 1.263 3.664 1.00 69.62 105 PHE A CA 1
ATOM 797 C C . PHE A 1 105 ? 10.556 0.564 4.940 1.00 69.62 105 PHE A C 1
ATOM 799 O O . PHE A 1 105 ? 10.454 -0.652 5.052 1.00 69.62 105 PHE A O 1
ATOM 806 N N . ASP A 1 106 ? 11.041 1.339 5.912 1.00 70.12 106 ASP A N 1
ATOM 807 C CA . ASP A 1 106 ? 11.481 0.819 7.215 1.00 70.12 106 ASP A CA 1
ATOM 808 C C . ASP A 1 106 ? 10.330 0.788 8.246 1.00 70.12 106 ASP A C 1
ATOM 810 O O . ASP A 1 106 ? 10.471 0.228 9.334 1.00 70.12 106 ASP A O 1
ATOM 814 N N . ASP A 1 107 ? 9.180 1.392 7.924 1.00 70.75 107 ASP A N 1
ATOM 815 C CA . ASP A 1 107 ? 8.029 1.436 8.823 1.00 70.75 107 ASP A CA 1
ATOM 816 C C . ASP A 1 107 ? 7.191 0.156 8.706 1.00 70.75 107 ASP A C 1
ATOM 818 O O . ASP A 1 107 ? 6.836 -0.297 7.617 1.00 70.75 107 ASP A O 1
ATOM 822 N N . ALA A 1 108 ? 6.790 -0.400 9.849 1.00 69.56 108 ALA A N 1
ATOM 823 C CA . ALA A 1 108 ? 5.840 -1.502 9.866 1.00 69.56 108 ALA A CA 1
ATOM 824 C C . ALA A 1 108 ? 4.466 -1.042 9.352 1.00 69.56 108 ALA A C 1
ATOM 826 O O . ALA A 1 108 ? 3.867 -0.102 9.896 1.00 69.56 108 ALA A O 1
ATOM 827 N N . VAL A 1 109 ? 3.959 -1.752 8.342 1.00 77.38 109 VAL A N 1
ATOM 828 C CA . VAL A 1 109 ? 2.575 -1.623 7.874 1.00 77.38 109 VAL A CA 1
ATOM 829 C C . VAL A 1 109 ? 1.619 -1.990 9.013 1.00 77.38 109 VAL A C 1
ATOM 831 O O . VAL A 1 109 ? 1.935 -2.877 9.810 1.00 77.38 109 VAL A O 1
ATOM 834 N N . PRO A 1 110 ? 0.471 -1.303 9.145 1.00 80.75 110 PRO A N 1
ATOM 835 C CA . PRO A 1 110 ? -0.477 -1.577 10.217 1.00 80.75 110 PRO A CA 1
ATOM 836 C C . PRO A 1 110 ? -0.923 -3.026 10.202 1.00 80.75 110 PRO A C 1
ATOM 838 O O . PRO A 1 110 ? -1.326 -3.533 9.158 1.00 80.75 110 PRO A O 1
ATOM 841 N N . SER A 1 111 ? -0.921 -3.659 11.373 1.00 82.38 111 SER A N 1
ATOM 842 C CA . SER A 1 111 ? -1.315 -5.062 11.504 1.00 82.38 111 SER A CA 1
ATOM 843 C C . SER A 1 111 ? -2.761 -5.323 11.079 1.00 82.38 111 SER A C 1
ATOM 845 O O . SER A 1 111 ? -3.090 -6.444 10.716 1.00 82.38 111 SER A O 1
ATOM 847 N N . VAL A 1 112 ? -3.610 -4.287 11.046 1.00 82.06 112 VAL A N 1
ATOM 848 C CA . VAL A 1 112 ? -4.948 -4.370 10.448 1.00 82.06 112 VAL A CA 1
ATOM 849 C C . VAL A 1 112 ? -4.893 -4.726 8.961 1.00 82.06 112 VAL A C 1
ATOM 851 O O . VAL A 1 112 ? -5.696 -5.530 8.521 1.00 82.06 112 VAL A O 1
ATOM 854 N N . LEU A 1 113 ? -3.938 -4.187 8.194 1.00 80.62 113 LEU A N 1
ATOM 855 C CA . LEU A 1 113 ? -3.824 -4.468 6.759 1.00 80.62 113 LEU A CA 1
ATOM 856 C C . LEU A 1 113 ? -3.224 -5.851 6.505 1.00 80.62 113 LEU A C 1
ATOM 858 O O . LEU A 1 113 ? -3.651 -6.536 5.587 1.00 80.62 113 LEU A O 1
ATOM 862 N N . THR A 1 114 ? -2.262 -6.284 7.325 1.00 80.81 114 THR A N 1
ATOM 863 C CA . THR A 1 114 ? -1.707 -7.645 7.220 1.00 80.81 114 THR A CA 1
ATOM 864 C C . THR A 1 114 ? -2.678 -8.707 7.730 1.00 80.81 114 THR A C 1
ATOM 866 O O . THR A 1 114 ? -2.626 -9.839 7.279 1.00 80.81 114 THR A O 1
ATOM 869 N N . GLY A 1 115 ? -3.562 -8.353 8.667 1.00 76.88 115 GLY A N 1
ATOM 870 C CA . GLY A 1 115 ? -4.639 -9.221 9.150 1.00 76.88 115 GLY A CA 1
ATOM 871 C C . GLY A 1 115 ? -5.806 -9.366 8.170 1.00 76.88 115 GLY A C 1
ATOM 872 O O . GLY A 1 115 ? -6.734 -10.107 8.464 1.00 76.88 115 GLY A O 1
ATOM 873 N N . MET A 1 116 ? -5.756 -8.661 7.036 1.00 75.94 116 MET A N 1
ATOM 874 C CA . MET A 1 116 ? -6.668 -8.801 5.898 1.00 75.94 116 MET A CA 1
ATOM 875 C C . MET A 1 116 ? -6.022 -9.603 4.754 1.00 75.94 116 MET A C 1
ATOM 877 O O . MET A 1 116 ? -6.350 -9.394 3.584 1.00 75.94 116 MET A O 1
ATOM 881 N N . ASP A 1 117 ? -5.064 -10.480 5.063 1.00 72.12 117 ASP A N 1
ATOM 882 C CA . ASP A 1 117 ? -4.484 -11.375 4.060 1.00 72.12 117 ASP A CA 1
ATOM 883 C C . ASP A 1 117 ? -5.585 -12.181 3.345 1.00 72.12 117 ASP A C 1
ATOM 885 O O . ASP A 1 117 ? -6.650 -12.439 3.898 1.00 72.12 117 ASP A O 1
ATOM 889 N N . GLY A 1 118 ? -5.379 -12.484 2.064 1.00 67.50 118 GLY A N 1
ATOM 890 C CA . GLY A 1 118 ? -6.390 -13.142 1.227 1.00 67.50 118 GLY A CA 1
ATOM 891 C C . GLY A 1 118 ? -7.606 -12.282 0.843 1.00 67.50 118 GLY A C 1
ATOM 892 O O . GLY A 1 118 ? -8.410 -12.723 0.021 1.00 67.50 118 GLY A O 1
ATOM 893 N N . THR A 1 119 ? -7.737 -11.049 1.350 1.00 70.81 119 THR A N 1
ATOM 894 C CA . THR A 1 119 ? -8.846 -10.152 0.981 1.00 70.81 119 THR A CA 1
ATOM 895 C C . THR A 1 119 ? -8.661 -9.596 -0.430 1.00 70.81 119 THR A C 1
ATOM 897 O O . THR A 1 119 ? -7.616 -9.039 -0.774 1.00 70.81 119 THR A O 1
ATOM 900 N N . LEU A 1 120 ? -9.710 -9.685 -1.251 1.00 66.12 120 LEU A N 1
ATOM 901 C CA . LEU A 1 120 ? -9.750 -9.009 -2.545 1.00 66.12 120 LEU A CA 1
ATOM 902 C C . LEU A 1 120 ? -10.032 -7.518 -2.355 1.00 66.12 120 LEU A C 1
ATOM 904 O O . LEU A 1 120 ? -11.080 -7.139 -1.821 1.00 66.12 120 LEU A O 1
ATOM 908 N N . PHE A 1 121 ? -9.108 -6.688 -2.839 1.00 69.12 121 PHE A N 1
ATOM 909 C CA . PHE A 1 121 ? -9.264 -5.240 -2.829 1.00 69.12 121 PHE A CA 1
ATOM 910 C C . PHE A 1 121 ? -9.790 -4.724 -4.173 1.00 69.12 121 PHE A C 1
ATOM 912 O O . PHE A 1 121 ? -9.200 -5.013 -5.216 1.00 69.12 121 PHE A O 1
ATOM 919 N N . ASP A 1 122 ? -10.863 -3.929 -4.150 1.00 67.31 122 ASP A N 1
ATOM 920 C CA . ASP A 1 122 ? -11.346 -3.189 -5.322 1.00 67.31 122 ASP A CA 1
ATOM 921 C C . ASP A 1 122 ? -10.753 -1.774 -5.305 1.00 67.31 122 ASP A C 1
ATOM 923 O O . ASP A 1 122 ? -10.882 -1.025 -4.328 1.00 67.31 122 ASP A O 1
ATOM 927 N N . LEU A 1 123 ? -10.047 -1.422 -6.379 1.00 69.62 123 LEU A N 1
ATOM 928 C CA . LEU A 1 123 ? -9.261 -0.202 -6.481 1.00 69.62 123 LEU A CA 1
ATOM 929 C C . LEU A 1 123 ? -9.649 0.555 -7.748 1.00 69.62 123 LEU A C 1
ATOM 931 O O . LEU A 1 123 ? -9.347 0.138 -8.864 1.00 69.62 123 LEU A O 1
ATOM 935 N N . ARG A 1 124 ? -10.230 1.744 -7.580 1.00 68.81 124 ARG A N 1
ATOM 936 C CA . ARG A 1 124 ? -10.543 2.637 -8.708 1.00 68.81 124 ARG A CA 1
ATOM 937 C C . ARG A 1 124 ? -9.344 3.487 -9.135 1.00 68.81 124 ARG A C 1
ATOM 939 O O . ARG A 1 124 ? -9.382 4.114 -10.190 1.00 68.81 124 ARG A O 1
ATOM 946 N N . GLY A 1 125 ? -8.291 3.520 -8.314 1.00 64.12 125 GLY A N 1
ATOM 947 C CA . GLY A 1 125 ? -7.059 4.269 -8.565 1.00 64.12 125 GLY A CA 1
ATOM 948 C C . GLY A 1 125 ? -7.229 5.793 -8.520 1.00 64.12 125 GLY A C 1
ATOM 949 O O . GLY A 1 125 ? -8.313 6.333 -8.288 1.00 64.12 125 GLY A O 1
ATOM 950 N N . HIS A 1 126 ? -6.134 6.526 -8.717 1.00 61.06 126 HIS A N 1
ATOM 951 C CA . HIS A 1 126 ? -6.159 7.986 -8.818 1.00 61.06 126 HIS A CA 1
ATOM 952 C C . HIS A 1 126 ? -6.687 8.421 -10.202 1.00 61.06 126 HIS A C 1
ATOM 954 O O . HIS A 1 126 ? -6.275 7.840 -11.205 1.00 61.06 126 HIS A O 1
ATOM 960 N N . PRO A 1 127 ? -7.541 9.461 -10.300 1.00 65.19 127 PRO A N 1
ATOM 961 C CA . PRO A 1 127 ? -7.992 10.363 -9.234 1.00 65.19 127 PRO A CA 1
ATOM 962 C C . PRO A 1 127 ? -9.273 9.929 -8.507 1.00 65.19 127 PRO A C 1
ATOM 964 O O . PRO A 1 127 ? -9.717 10.638 -7.606 1.00 65.19 127 PRO A O 1
ATOM 967 N N . ALA A 1 128 ? -9.873 8.795 -8.876 1.00 68.69 128 ALA A N 1
ATOM 968 C CA . ALA A 1 128 ? -11.157 8.350 -8.335 1.00 68.69 128 ALA A CA 1
ATOM 969 C C . ALA A 1 128 ? -11.110 8.048 -6.824 1.00 68.69 128 ALA A C 1
ATOM 971 O O . ALA A 1 128 ? -12.084 8.316 -6.120 1.00 68.69 128 ALA A O 1
ATOM 972 N N . SER A 1 129 ? -9.983 7.540 -6.310 1.00 72.88 129 SER A N 1
ATOM 973 C CA . SER A 1 129 ? -9.773 7.333 -4.876 1.00 72.88 129 SER A CA 1
ATOM 974 C C . SER A 1 129 ? -8.296 7.382 -4.471 1.00 72.88 129 SER A C 1
ATOM 976 O O . SER A 1 129 ? -7.487 6.501 -4.776 1.00 72.88 129 SER A O 1
ATOM 978 N N . ASN A 1 130 ? -7.945 8.409 -3.694 1.00 74.44 130 ASN A N 1
ATOM 979 C CA . ASN A 1 130 ? -6.602 8.553 -3.126 1.00 74.44 130 ASN A CA 1
ATOM 980 C C . ASN A 1 130 ? -6.317 7.524 -2.019 1.00 74.44 130 ASN A C 1
ATOM 982 O O . ASN A 1 130 ? -5.160 7.166 -1.813 1.00 74.44 130 ASN A O 1
ATOM 986 N N . LYS A 1 131 ? -7.344 7.056 -1.294 1.00 79.31 131 LYS A N 1
ATOM 987 C CA . LYS A 1 131 ? -7.167 6.101 -0.187 1.00 79.31 131 LYS A CA 1
ATOM 988 C C . LYS A 1 131 ? -7.036 4.662 -0.660 1.00 79.31 131 LYS A C 1
ATOM 990 O O . LYS A 1 131 ? -6.172 3.962 -0.148 1.00 79.31 131 LYS A O 1
ATOM 995 N N . GLU A 1 132 ? -7.779 4.278 -1.692 1.00 77.00 132 GLU A N 1
ATOM 996 C CA . GLU A 1 132 ? -7.572 2.998 -2.385 1.00 77.00 132 GLU A CA 1
ATOM 997 C C . GLU A 1 132 ? -6.156 2.940 -2.978 1.00 77.00 132 GLU A C 1
ATOM 999 O O . GLU A 1 132 ? -5.413 1.995 -2.733 1.00 77.00 132 GLU A O 1
ATOM 1004 N N . THR A 1 133 ? -5.720 4.009 -3.655 1.00 77.62 133 THR A N 1
ATOM 1005 C CA . THR A 1 133 ? -4.347 4.100 -4.191 1.00 77.62 133 THR A CA 1
ATOM 1006 C C . THR A 1 133 ? -3.290 3.957 -3.090 1.00 77.62 133 THR A C 1
ATOM 1008 O O . THR A 1 133 ? -2.299 3.252 -3.257 1.00 77.62 133 THR A O 1
ATOM 1011 N N . LEU A 1 134 ? -3.494 4.611 -1.944 1.00 80.81 134 LEU A N 1
ATOM 1012 C CA . LEU A 1 134 ? -2.581 4.528 -0.806 1.00 80.81 134 LEU A CA 1
ATOM 1013 C C . LEU A 1 134 ? -2.502 3.114 -0.212 1.00 80.81 134 LEU A C 1
ATOM 1015 O O . LEU A 1 134 ? -1.423 2.696 0.200 1.00 80.81 134 LEU A O 1
ATOM 1019 N N . LEU A 1 135 ? -3.621 2.391 -0.165 1.00 80.12 135 LEU A N 1
ATOM 1020 C CA . LEU A 1 135 ? -3.657 1.015 0.324 1.00 80.12 135 LEU A CA 1
ATOM 1021 C C . LEU A 1 135 ? -2.780 0.103 -0.543 1.00 80.12 135 LEU A C 1
ATOM 1023 O O . LEU A 1 135 ? -1.958 -0.634 -0.001 1.00 80.12 135 LEU A O 1
ATOM 1027 N N . LEU A 1 136 ? -2.867 0.233 -1.872 1.00 79.50 136 LEU A N 1
ATOM 1028 C CA . LEU A 1 136 ? -1.999 -0.500 -2.797 1.00 79.50 136 LEU A CA 1
ATOM 1029 C C . LEU A 1 136 ? -0.520 -0.190 -2.546 1.00 79.50 136 LEU A C 1
ATOM 1031 O O . LEU A 1 136 ? 0.288 -1.104 -2.412 1.00 79.50 136 LEU A O 1
ATOM 1035 N N . VAL A 1 137 ? -0.176 1.094 -2.407 1.00 80.69 137 VAL A N 1
ATOM 1036 C CA . VAL A 1 137 ? 1.204 1.520 -2.132 1.00 80.69 137 VAL A CA 1
ATOM 1037 C C . VAL A 1 137 ? 1.725 0.917 -0.825 1.00 80.69 137 VAL A C 1
ATOM 1039 O O . VAL A 1 137 ? 2.857 0.439 -0.789 1.00 80.69 137 VAL A O 1
ATOM 1042 N N . LEU A 1 138 ? 0.919 0.900 0.240 1.00 83.88 138 LEU A N 1
ATOM 1043 C CA . LEU A 1 138 ? 1.311 0.313 1.525 1.00 83.88 138 LEU A CA 1
ATOM 1044 C C . LEU A 1 138 ? 1.548 -1.198 1.427 1.00 83.88 138 LEU A C 1
ATOM 1046 O O . LEU A 1 138 ? 2.535 -1.686 1.974 1.00 83.88 138 LEU A O 1
ATOM 1050 N N . ILE A 1 139 ? 0.689 -1.931 0.714 1.00 81.56 139 ILE A N 1
ATOM 1051 C CA . ILE A 1 139 ? 0.857 -3.377 0.507 1.00 81.56 139 ILE A CA 1
ATOM 1052 C C . ILE A 1 139 ? 2.101 -3.657 -0.340 1.00 81.56 139 ILE A C 1
ATOM 1054 O O . ILE A 1 139 ? 2.921 -4.491 0.042 1.00 81.56 139 ILE A O 1
ATOM 1058 N N . SER A 1 140 ? 2.305 -2.925 -1.440 1.00 83.06 140 SER A N 1
ATOM 1059 C CA . SER A 1 140 ? 3.517 -3.058 -2.256 1.00 83.06 140 SER A CA 1
ATOM 1060 C C . SER A 1 140 ? 4.777 -2.811 -1.424 1.00 83.06 140 SER A C 1
ATOM 1062 O O . SER A 1 140 ? 5.685 -3.637 -1.443 1.00 83.06 140 SER A O 1
ATOM 1064 N N . ARG A 1 141 ? 4.800 -1.748 -0.605 1.00 85.00 141 ARG A N 1
ATOM 1065 C CA . ARG A 1 141 ? 5.922 -1.451 0.304 1.00 85.00 141 ARG A CA 1
ATOM 1066 C C . ARG A 1 141 ? 6.130 -2.546 1.350 1.00 85.00 141 ARG A C 1
ATOM 1068 O O . ARG A 1 141 ? 7.272 -2.859 1.676 1.00 85.00 141 ARG A O 1
ATOM 1075 N N . HIS A 1 142 ? 5.056 -3.162 1.845 1.00 84.81 142 HIS A N 1
ATOM 1076 C CA . HIS A 1 142 ? 5.155 -4.307 2.748 1.00 84.81 142 HIS A CA 1
ATOM 1077 C C . HIS A 1 142 ? 5.866 -5.493 2.090 1.00 84.81 142 HIS A C 1
ATOM 1079 O O . HIS A 1 142 ? 6.805 -6.033 2.671 1.00 84.81 142 HIS A O 1
ATOM 1085 N N . ILE A 1 143 ? 5.436 -5.875 0.883 1.00 83.44 143 ILE A N 1
ATOM 1086 C CA . ILE A 1 143 ? 5.998 -7.001 0.124 1.00 83.44 143 ILE A CA 1
ATOM 1087 C C . ILE A 1 143 ? 7.468 -6.733 -0.218 1.00 83.44 143 ILE A C 1
ATOM 1089 O O . ILE A 1 143 ? 8.318 -7.599 -0.026 1.00 83.44 143 ILE A O 1
ATOM 1093 N N . GLU A 1 144 ? 7.783 -5.515 -0.659 1.00 86.88 144 GLU A N 1
ATOM 1094 C CA . GLU A 1 144 ? 9.152 -5.069 -0.930 1.00 86.88 144 GLU A CA 1
ATOM 1095 C C . GLU A 1 144 ? 10.034 -5.178 0.323 1.00 86.88 144 GLU A C 1
ATOM 1097 O O . GLU A 1 144 ? 11.119 -5.758 0.273 1.00 86.88 144 GLU A O 1
ATOM 1102 N N . ARG A 1 145 ? 9.558 -4.695 1.476 1.00 86.12 145 ARG A N 1
ATOM 1103 C CA . ARG A 1 145 ? 10.285 -4.819 2.747 1.00 86.12 145 ARG A CA 1
ATOM 1104 C C . ARG A 1 145 ? 10.508 -6.282 3.131 1.00 86.12 145 ARG A C 1
ATOM 1106 O O . ARG A 1 145 ? 11.625 -6.631 3.502 1.00 86.12 145 ARG A O 1
ATOM 1113 N N . LEU A 1 146 ? 9.492 -7.142 3.010 1.00 85.75 146 LEU A N 1
ATOM 1114 C CA . LEU A 1 146 ? 9.628 -8.577 3.292 1.00 85.75 146 LEU A CA 1
ATOM 1115 C C . LEU A 1 146 ? 10.712 -9.224 2.420 1.00 85.75 146 LEU A C 1
ATOM 1117 O O . LEU A 1 146 ? 11.552 -9.963 2.934 1.00 85.75 146 LEU A O 1
ATOM 1121 N N . ALA A 1 147 ? 10.736 -8.910 1.122 1.00 86.81 147 ALA A N 1
ATOM 1122 C CA . ALA A 1 147 ? 11.764 -9.403 0.209 1.00 86.81 147 ALA A CA 1
ATOM 1123 C C . ALA A 1 147 ? 13.163 -8.881 0.578 1.00 86.81 147 ALA A C 1
ATOM 1125 O O . ALA A 1 147 ? 14.121 -9.656 0.633 1.00 86.81 147 ALA A O 1
ATOM 1126 N N . HIS A 1 148 ? 13.277 -7.589 0.905 1.00 87.81 148 HIS A N 1
ATOM 1127 C CA . HIS A 1 148 ? 14.534 -6.986 1.349 1.00 87.81 148 HIS A CA 1
ATOM 1128 C C . HIS A 1 148 ? 15.065 -7.631 2.637 1.00 87.81 148 HIS A C 1
ATOM 1130 O O . HIS A 1 148 ? 16.254 -7.940 2.736 1.00 87.81 148 HIS A O 1
ATOM 1136 N N . GLU A 1 149 ? 14.198 -7.840 3.630 1.00 88.06 149 GLU A N 1
ATOM 1137 C CA . GLU A 1 149 ? 14.550 -8.451 4.915 1.00 88.06 149 GLU A CA 1
ATOM 1138 C C . GLU A 1 149 ? 15.006 -9.898 4.742 1.00 88.06 149 GLU A C 1
ATOM 1140 O O . GLU A 1 149 ? 16.051 -10.274 5.283 1.00 88.06 149 GLU A O 1
ATOM 1145 N N . ALA A 1 150 ? 14.272 -10.673 3.938 1.00 89.81 150 ALA A N 1
ATOM 1146 C CA . ALA A 1 150 ? 14.630 -12.044 3.600 1.00 89.81 150 ALA A CA 1
ATOM 1147 C C . ALA A 1 150 ? 15.958 -12.120 2.828 1.00 89.81 150 ALA A C 1
ATOM 1149 O O . ALA A 1 150 ? 16.719 -13.068 3.016 1.00 89.81 150 ALA A O 1
ATOM 1150 N N . GLY A 1 151 ? 16.249 -11.132 1.971 1.00 88.62 151 GLY A N 1
ATOM 1151 C CA . GLY A 1 151 ? 17.458 -11.094 1.139 1.00 88.62 151 GLY A CA 1
ATOM 1152 C C . GLY A 1 151 ? 17.541 -12.241 0.127 1.00 88.62 151 GLY A C 1
ATOM 1153 O O . GLY A 1 151 ? 18.619 -12.552 -0.368 1.00 88.62 151 GLY A O 1
ATOM 1154 N N . VAL A 1 152 ? 16.416 -12.903 -0.149 1.00 84.38 152 VAL A N 1
ATOM 1155 C CA . VAL A 1 152 ? 16.280 -14.030 -1.076 1.00 84.38 152 VAL A CA 1
ATOM 1156 C C . VAL A 1 152 ? 14.939 -13.947 -1.802 1.00 84.38 152 VAL A C 1
ATOM 1158 O O . VAL A 1 152 ? 14.010 -13.297 -1.329 1.00 84.38 152 VAL A O 1
ATOM 1161 N N . GLY A 1 153 ? 14.827 -14.643 -2.933 1.00 83.75 153 GLY A N 1
ATOM 1162 C CA . GLY A 1 153 ? 13.608 -14.681 -3.741 1.00 83.75 153 GLY A CA 1
ATOM 1163 C C . GLY A 1 153 ? 13.583 -13.636 -4.853 1.00 83.75 153 GLY A C 1
ATOM 1164 O O . GLY A 1 153 ? 14.601 -13.009 -5.149 1.00 83.75 153 GLY A O 1
ATOM 1165 N N . THR A 1 154 ? 12.409 -13.488 -5.470 1.00 84.38 154 THR A N 1
ATOM 1166 C CA . THR A 1 154 ? 12.203 -12.651 -6.656 1.00 84.38 154 THR A CA 1
ATOM 1167 C C . THR A 1 154 ? 11.143 -11.589 -6.391 1.00 84.38 154 THR A C 1
ATOM 1169 O O . THR A 1 154 ? 10.036 -11.912 -5.960 1.00 84.38 154 THR A O 1
ATOM 1172 N N . VAL A 1 155 ? 11.449 -10.333 -6.721 1.00 85.38 155 VAL A N 1
ATOM 1173 C CA . VAL A 1 155 ? 10.481 -9.226 -6.735 1.00 85.38 155 VAL A CA 1
ATOM 1174 C C . VAL A 1 155 ? 10.192 -8.851 -8.180 1.00 85.38 155 VAL A C 1
ATOM 1176 O O . VAL A 1 155 ? 11.112 -8.593 -8.954 1.00 85.38 155 VAL A O 1
ATOM 1179 N N . ARG A 1 156 ? 8.909 -8.816 -8.550 1.00 86.88 156 ARG A N 1
ATOM 1180 C CA . ARG A 1 156 ? 8.457 -8.393 -9.879 1.00 86.88 156 ARG A CA 1
ATOM 1181 C C . ARG A 1 156 ? 7.473 -7.250 -9.741 1.00 86.88 156 ARG A C 1
ATOM 1183 O O . ARG A 1 156 ? 6.412 -7.439 -9.154 1.00 86.88 156 ARG A O 1
ATOM 1190 N N . SER A 1 157 ? 7.811 -6.113 -10.333 1.00 86.12 157 SER A N 1
ATOM 1191 C CA . SER A 1 157 ? 7.010 -4.899 -10.203 1.00 86.12 157 SER A CA 1
ATOM 1192 C C . SER A 1 157 ? 6.784 -4.237 -11.549 1.00 86.12 157 SER A C 1
ATOM 1194 O O . SER A 1 157 ? 7.723 -4.032 -12.319 1.00 86.12 157 SER A O 1
ATOM 1196 N N . ALA A 1 158 ? 5.530 -3.898 -11.831 1.00 83.81 158 ALA A N 1
ATOM 1197 C CA . ALA A 1 158 ? 5.148 -3.180 -13.035 1.00 83.81 158 ALA A CA 1
ATOM 1198 C C . ALA A 1 158 ? 4.949 -1.690 -12.739 1.00 83.81 158 ALA A C 1
ATOM 1200 O O . ALA A 1 158 ? 4.351 -1.306 -11.737 1.00 83.81 158 ALA A O 1
ATOM 1201 N N . PHE A 1 159 ? 5.449 -0.861 -13.645 1.00 83.62 159 PHE A N 1
ATOM 1202 C CA . PHE A 1 159 ? 5.281 0.579 -13.679 1.00 83.62 159 PHE A CA 1
ATOM 1203 C C . PHE A 1 159 ? 4.697 0.949 -15.035 1.00 83.62 159 PHE A C 1
ATOM 1205 O O . PHE A 1 159 ? 5.167 0.474 -16.062 1.00 83.62 159 PHE A O 1
ATOM 1212 N N . GLN A 1 160 ? 3.751 1.887 -15.070 1.00 82.31 160 GLN A N 1
ATOM 1213 C CA . GLN A 1 160 ? 3.237 2.388 -16.354 1.00 82.31 160 GLN A CA 1
ATOM 1214 C C . GLN A 1 160 ? 4.345 2.956 -17.246 1.00 82.31 160 GLN A C 1
ATOM 1216 O O . GLN A 1 160 ? 4.274 2.881 -18.468 1.00 82.31 160 GLN A O 1
ATOM 1221 N N . ARG A 1 161 ? 5.358 3.572 -16.630 1.00 87.69 161 ARG A N 1
ATOM 1222 C CA . ARG A 1 161 ? 6.476 4.250 -17.287 1.00 87.69 161 ARG A CA 1
ATOM 1223 C C . ARG A 1 161 ? 7.741 4.009 -16.483 1.00 87.69 161 ARG A C 1
ATOM 1225 O O . ARG A 1 161 ? 7.713 4.175 -15.261 1.00 87.69 161 ARG A O 1
ATOM 1232 N N . LEU A 1 162 ? 8.816 3.610 -17.155 1.00 90.19 162 LEU A N 1
ATOM 1233 C CA . LEU A 1 162 ? 10.095 3.341 -16.504 1.00 90.19 162 LEU A CA 1
ATOM 1234 C C . LEU A 1 162 ? 10.747 4.623 -15.971 1.00 90.19 162 LEU A C 1
ATOM 1236 O O . LEU A 1 162 ? 11.463 4.531 -14.978 1.00 90.19 162 LEU A O 1
ATOM 1240 N N . SER A 1 163 ? 10.418 5.806 -16.514 1.00 91.25 163 SER A N 1
ATOM 1241 C CA . SER A 1 163 ? 10.891 7.095 -15.971 1.00 91.25 163 SER A CA 1
ATOM 1242 C C . SER A 1 163 ? 10.516 7.309 -14.502 1.00 91.25 163 SER A C 1
ATOM 1244 O O . SER A 1 163 ? 11.226 7.986 -13.767 1.00 91.25 163 SER A O 1
ATOM 1246 N N . ARG A 1 164 ? 9.443 6.669 -14.005 1.00 88.50 164 ARG A N 1
ATOM 1247 C CA . ARG A 1 164 ? 9.056 6.765 -12.585 1.00 88.50 164 ARG A CA 1
ATOM 1248 C C . ARG A 1 164 ? 10.134 6.262 -11.630 1.00 88.50 164 ARG A C 1
ATOM 1250 O O . ARG A 1 164 ? 10.180 6.718 -10.492 1.00 88.50 164 ARG A O 1
ATOM 1257 N N . LEU A 1 165 ? 10.986 5.339 -12.072 1.00 89.50 165 LEU A N 1
ATOM 1258 C CA . LEU A 1 165 ? 12.100 4.850 -11.263 1.00 89.50 165 LEU A CA 1
ATOM 1259 C C . LEU A 1 165 ? 13.179 5.918 -11.047 1.00 89.50 165 LEU A C 1
ATOM 1261 O O . LEU A 1 165 ? 13.937 5.800 -10.091 1.00 89.50 165 LEU A O 1
ATOM 1265 N N . GLU A 1 166 ? 13.220 6.956 -11.881 1.00 88.75 166 GLU A N 1
ATOM 1266 C CA . GLU A 1 166 ? 14.164 8.071 -11.778 1.00 88.75 166 GLU A CA 1
ATOM 1267 C C . GLU A 1 166 ? 13.489 9.336 -11.222 1.00 88.75 166 GLU A C 1
ATOM 1269 O O . GLU A 1 166 ? 14.009 9.974 -10.302 1.00 88.75 166 GLU A O 1
ATOM 1274 N N . ASP A 1 167 ? 12.286 9.652 -11.712 1.00 87.50 167 ASP A N 1
ATOM 1275 C CA . ASP A 1 167 ? 11.534 10.866 -11.374 1.00 87.50 167 ASP A CA 1
ATOM 1276 C C . ASP A 1 167 ? 10.966 10.855 -9.939 1.00 87.50 167 ASP A C 1
ATOM 1278 O O . ASP A 1 167 ? 10.795 11.908 -9.315 1.00 87.50 167 ASP A O 1
ATOM 1282 N N . GLU A 1 168 ? 10.650 9.676 -9.388 1.00 88.50 168 GLU A N 1
ATOM 1283 C CA . GLU A 1 168 ? 10.091 9.532 -8.040 1.00 88.50 168 GLU A CA 1
ATOM 1284 C C . GLU A 1 168 ? 11.174 9.112 -7.039 1.00 88.50 168 GLU A C 1
ATOM 1286 O O . GLU A 1 168 ? 11.482 7.934 -6.860 1.00 88.50 168 GLU A O 1
ATOM 1291 N N . PHE A 1 169 ? 11.720 10.094 -6.319 1.00 86.69 169 PHE A N 1
ATOM 1292 C CA . PHE A 1 169 ? 12.810 9.912 -5.353 1.00 86.69 169 PHE A CA 1
ATOM 1293 C C . PHE A 1 169 ? 12.591 8.774 -4.340 1.00 86.69 169 PHE A C 1
ATOM 1295 O O . PHE A 1 169 ? 13.525 8.037 -4.019 1.00 86.69 169 PHE A O 1
ATOM 1302 N N . GLY A 1 170 ? 11.374 8.635 -3.810 1.00 86.38 170 GLY A N 1
ATOM 1303 C CA . GLY A 1 170 ? 11.030 7.577 -2.862 1.00 86.38 170 GLY A CA 1
ATOM 1304 C C . GLY A 1 170 ? 11.002 6.194 -3.506 1.00 86.38 170 GLY A C 1
ATOM 1305 O O . GLY A 1 170 ? 11.548 5.249 -2.940 1.00 86.38 170 GLY A O 1
ATOM 1306 N N . THR A 1 171 ? 10.447 6.086 -4.713 1.00 89.12 171 THR A N 1
ATOM 1307 C CA . THR A 1 171 ? 10.462 4.856 -5.512 1.00 89.12 171 THR A CA 1
ATOM 1308 C C . THR A 1 171 ? 11.893 4.449 -5.844 1.00 89.12 171 THR A C 1
ATOM 1310 O O . THR A 1 171 ? 12.273 3.315 -5.553 1.00 89.12 171 THR A O 1
ATOM 1313 N N . ARG A 1 172 ? 12.723 5.378 -6.332 1.00 89.69 172 ARG A N 1
ATOM 1314 C CA . ARG A 1 172 ? 14.135 5.114 -6.641 1.00 89.69 172 ARG A CA 1
ATOM 1315 C C . ARG A 1 172 ? 14.889 4.534 -5.449 1.00 89.69 172 ARG A C 1
ATOM 1317 O O . ARG A 1 172 ? 15.497 3.475 -5.559 1.00 89.69 172 ARG A O 1
ATOM 1324 N N . GLN A 1 173 ? 14.795 5.183 -4.287 1.00 89.56 173 GLN A N 1
ATOM 1325 C CA . GLN A 1 173 ? 15.487 4.728 -3.078 1.00 89.56 173 GLN A CA 1
ATOM 1326 C C . GLN A 1 173 ? 15.086 3.317 -2.644 1.00 89.56 173 GLN A C 1
ATOM 1328 O O . GLN A 1 173 ? 15.935 2.555 -2.182 1.00 89.56 173 GLN A O 1
ATOM 1333 N N . VAL A 1 174 ? 13.805 2.964 -2.761 1.00 89.06 174 VAL A N 1
ATOM 1334 C CA . VAL A 1 174 ? 13.345 1.617 -2.412 1.00 89.06 174 VAL A CA 1
ATOM 1335 C C . VAL A 1 174 ? 13.948 0.581 -3.355 1.00 89.06 174 VAL A C 1
ATOM 1337 O O . VAL A 1 174 ? 14.488 -0.418 -2.884 1.00 89.06 174 VAL A O 1
ATOM 1340 N N . TYR A 1 175 ? 13.937 0.834 -4.664 1.00 90.62 175 TYR A N 1
ATOM 1341 C CA . TYR A 1 175 ? 14.471 -0.121 -5.636 1.00 90.62 175 TYR A CA 1
ATOM 1342 C C . TYR A 1 175 ? 15.997 -0.226 -5.591 1.00 90.62 175 TYR A C 1
ATOM 1344 O O . TYR A 1 175 ? 16.514 -1.326 -5.749 1.00 90.62 175 TYR A O 1
ATOM 1352 N N . GLU A 1 176 ? 16.715 0.852 -5.263 1.00 89.88 176 GLU A N 1
ATOM 1353 C CA . GLU A 1 176 ? 18.158 0.803 -4.979 1.00 89.88 176 GLU A CA 1
ATOM 1354 C C . GLU A 1 176 ? 18.481 -0.072 -3.758 1.00 89.88 176 GLU A C 1
ATOM 1356 O O . GLU A 1 176 ? 19.435 -0.852 -3.776 1.00 89.88 176 GLU A O 1
ATOM 1361 N N . ARG A 1 177 ? 17.682 0.022 -2.684 1.00 88.38 177 ARG A N 1
ATOM 1362 C CA . ARG A 1 177 ? 17.839 -0.843 -1.501 1.00 88.38 177 ARG A CA 1
ATOM 1363 C C . ARG A 1 177 ? 17.489 -2.294 -1.809 1.00 88.38 177 ARG A C 1
ATOM 1365 O O . ARG A 1 177 ? 18.144 -3.201 -1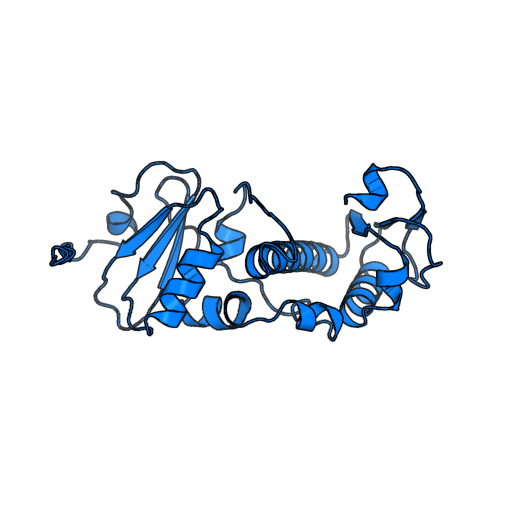.295 1.00 88.38 177 ARG A O 1
ATOM 1372 N N . LEU A 1 178 ? 16.440 -2.521 -2.600 1.00 87.75 178 LEU A N 1
ATOM 1373 C CA . LEU A 1 178 ? 16.016 -3.857 -3.001 1.00 87.75 178 LEU A CA 1
ATOM 1374 C C . LEU A 1 178 ? 17.083 -4.535 -3.836 1.00 87.75 178 LEU A C 1
ATOM 1376 O O . LEU A 1 178 ? 17.487 -5.633 -3.477 1.00 87.75 178 LEU A O 1
ATOM 1380 N N . SER A 1 179 ? 17.562 -3.893 -4.896 1.00 84.19 179 SER A N 1
ATOM 1381 C CA . SER A 1 179 ? 18.521 -4.510 -5.807 1.00 84.19 179 SER A CA 1
ATOM 1382 C C . SER A 1 179 ? 19.907 -4.692 -5.188 1.00 84.19 179 SER A C 1
ATOM 1384 O O . SER A 1 179 ? 20.604 -5.647 -5.505 1.00 84.19 179 SER A O 1
ATOM 1386 N N . GLY A 1 180 ? 20.273 -3.862 -4.206 1.00 82.25 180 GLY A N 1
ATOM 1387 C CA . GLY A 1 180 ? 21.497 -4.054 -3.427 1.00 82.25 180 GLY A CA 1
ATOM 1388 C C . GLY A 1 180 ? 21.485 -5.255 -2.467 1.00 82.25 180 GLY A C 1
ATOM 1389 O O . GLY A 1 180 ? 22.527 -5.559 -1.887 1.00 82.25 180 GLY A O 1
ATOM 1390 N N . ARG A 1 181 ? 20.338 -5.921 -2.246 1.00 81.75 181 ARG A N 1
ATOM 1391 C CA . ARG A 1 181 ? 20.204 -7.007 -1.248 1.00 81.75 181 ARG A CA 1
ATOM 1392 C C . ARG A 1 181 ? 19.387 -8.219 -1.704 1.00 81.75 181 ARG A C 1
ATOM 1394 O O . ARG A 1 181 ? 19.667 -9.329 -1.264 1.00 81.75 181 ARG A O 1
ATOM 1401 N N . THR A 1 182 ? 18.373 -8.018 -2.534 1.00 76.75 182 THR A N 1
ATOM 1402 C CA . THR A 1 182 ? 17.472 -9.060 -3.043 1.00 76.75 182 THR A CA 1
ATOM 1403 C C . THR A 1 182 ? 18.057 -9.605 -4.343 1.00 76.75 182 THR A C 1
ATOM 1405 O O . THR A 1 182 ? 18.348 -8.810 -5.234 1.00 76.75 182 THR A O 1
ATOM 1408 N N . PRO A 1 183 ? 18.228 -10.929 -4.487 1.00 73.81 183 PRO A N 1
ATOM 1409 C CA . PRO A 1 183 ? 19.037 -11.496 -5.563 1.00 73.81 183 PRO A CA 1
ATOM 1410 C C . PRO A 1 183 ? 18.383 -11.424 -6.946 1.00 73.81 183 PRO A C 1
ATOM 1412 O O . PRO A 1 183 ? 19.083 -11.632 -7.933 1.00 73.81 183 PRO A O 1
ATOM 1415 N N . ASP A 1 184 ? 17.073 -11.173 -7.033 1.00 87.06 184 ASP A N 1
ATOM 1416 C CA . ASP A 1 184 ? 16.349 -11.215 -8.302 1.00 87.06 184 ASP A CA 1
ATOM 1417 C C . ASP A 1 184 ? 15.232 -10.156 -8.363 1.00 87.06 184 ASP A C 1
ATOM 1419 O O . ASP A 1 184 ? 14.090 -10.383 -7.958 1.00 87.06 184 ASP A O 1
ATOM 1423 N N . VAL A 1 185 ? 15.564 -8.951 -8.834 1.00 89.19 185 VAL A N 1
ATOM 1424 C CA . VAL A 1 185 ? 14.610 -7.837 -8.977 1.00 89.19 185 VAL A CA 1
ATOM 1425 C C . VAL A 1 185 ? 14.303 -7.607 -10.452 1.00 89.19 185 VAL A C 1
ATOM 1427 O O . VAL A 1 185 ? 15.201 -7.365 -11.255 1.00 89.19 185 VAL A O 1
ATOM 1430 N N . HIS A 1 186 ? 13.022 -7.640 -10.807 1.00 88.81 186 HIS A N 1
ATOM 1431 C CA . HIS A 1 186 ? 12.527 -7.387 -12.155 1.00 88.81 186 HIS A CA 1
ATOM 1432 C C . HIS A 1 186 ? 11.573 -6.195 -12.168 1.00 88.81 186 HIS A C 1
ATOM 1434 O O . HIS A 1 186 ? 10.583 -6.176 -11.432 1.00 88.81 186 HIS A O 1
ATOM 1440 N N . VAL A 1 187 ? 11.821 -5.242 -13.064 1.00 88.50 187 VAL A N 1
ATOM 1441 C CA . VAL A 1 187 ? 10.933 -4.095 -13.286 1.00 88.50 187 VAL A CA 1
ATOM 1442 C C . VAL A 1 187 ? 10.396 -4.097 -14.709 1.00 88.50 187 VAL A C 1
ATOM 1444 O O . VAL A 1 187 ? 11.134 -4.359 -15.655 1.00 88.50 187 VAL A O 1
ATOM 1447 N N . TYR A 1 188 ? 9.107 -3.812 -14.857 1.00 87.69 188 TYR A N 1
ATOM 1448 C CA . TYR A 1 188 ? 8.390 -3.824 -16.131 1.00 87.69 188 TYR A CA 1
ATOM 1449 C C . TYR A 1 188 ? 7.800 -2.442 -16.392 1.00 87.69 188 TYR A C 1
ATOM 1451 O O . TYR A 1 188 ? 7.302 -1.820 -15.459 1.00 87.69 188 TYR A O 1
ATOM 1459 N N . GLY A 1 189 ? 7.820 -1.957 -17.633 1.00 84.81 189 GLY A N 1
ATOM 1460 C CA . GLY A 1 189 ? 7.144 -0.703 -17.966 1.00 84.81 189 GLY A CA 1
ATOM 1461 C C . GLY A 1 189 ? 7.335 -0.228 -19.396 1.00 84.81 189 GLY A C 1
ATOM 1462 O O . GLY A 1 189 ? 8.089 -0.820 -20.173 1.00 84.81 189 GLY A O 1
ATOM 1463 N N . VAL A 1 190 ? 6.659 0.869 -19.745 1.00 88.62 190 VAL A N 1
ATOM 1464 C CA . VAL A 1 190 ? 6.933 1.576 -21.003 1.00 88.62 190 VAL A CA 1
ATOM 1465 C C . VAL A 1 190 ? 8.352 2.153 -20.944 1.00 88.62 190 VAL A C 1
ATOM 1467 O O . VAL A 1 190 ? 8.661 2.855 -19.982 1.00 88.62 190 VAL A O 1
ATOM 1470 N N . PRO A 1 191 ? 9.221 1.884 -21.940 1.00 88.56 191 PRO A N 1
ATOM 1471 C CA . PRO A 1 191 ? 10.615 2.319 -21.927 1.00 88.56 191 PRO A CA 1
ATOM 1472 C C . PRO A 1 191 ? 10.755 3.777 -22.381 1.00 88.56 191 PRO A C 1
ATOM 1474 O O . PRO A 1 191 ? 11.379 4.066 -23.400 1.00 88.56 191 PRO A O 1
ATOM 1477 N N . ASP A 1 192 ? 10.131 4.696 -21.644 1.00 89.81 192 ASP A N 1
ATOM 1478 C CA . ASP A 1 192 ? 10.278 6.141 -21.847 1.00 89.81 192 ASP A CA 1
ATOM 1479 C C . ASP A 1 192 ? 11.588 6.698 -21.268 1.00 89.81 192 ASP A C 1
ATOM 1481 O O . ASP A 1 192 ? 12.014 7.785 -21.648 1.00 89.81 192 ASP A O 1
ATOM 1485 N N . GLU A 1 193 ? 12.266 5.913 -20.432 1.00 87.94 193 GLU A N 1
ATOM 1486 C CA . GLU A 1 193 ? 13.609 6.164 -19.918 1.00 87.94 193 GLU A CA 1
ATOM 1487 C C . GLU A 1 193 ? 14.353 4.836 -19.693 1.00 87.94 193 GLU A C 1
ATOM 1489 O O . GLU A 1 193 ? 13.738 3.768 -19.651 1.00 87.94 193 GLU A O 1
ATOM 1494 N N . SER A 1 194 ? 15.685 4.890 -19.579 1.00 85.94 194 SER A N 1
ATOM 1495 C CA . SER A 1 194 ? 16.527 3.756 -19.172 1.00 85.94 194 SER A CA 1
ATOM 1496 C C . SER A 1 194 ? 16.925 3.907 -17.698 1.00 85.94 194 SER A C 1
ATOM 1498 O O . SER A 1 194 ? 17.831 4.694 -17.419 1.00 85.94 194 SER A O 1
ATOM 1500 N N . PRO A 1 195 ? 16.289 3.172 -16.764 1.00 85.81 195 PRO A N 1
ATOM 1501 C CA . PRO A 1 195 ? 16.605 3.264 -15.343 1.00 85.81 195 PRO A CA 1
ATOM 1502 C C . PRO A 1 195 ? 18.057 2.880 -15.046 1.00 85.81 195 PRO A C 1
ATOM 1504 O O . PRO A 1 195 ? 18.613 1.961 -15.648 1.00 85.81 195 PRO A O 1
ATOM 1507 N N . THR A 1 196 ? 18.650 3.546 -14.063 1.00 86.75 196 THR A N 1
ATOM 1508 C CA . THR A 1 196 ? 20.041 3.375 -13.616 1.00 86.75 196 THR A CA 1
ATOM 1509 C C . THR A 1 196 ? 20.194 2.389 -12.452 1.00 86.75 196 THR A C 1
ATOM 1511 O O . THR A 1 196 ? 21.280 2.260 -11.878 1.00 86.75 196 THR A O 1
ATOM 1514 N N . LEU A 1 197 ? 19.121 1.663 -12.115 1.00 83.50 197 LEU A N 1
ATOM 1515 C CA . LEU A 1 197 ? 19.099 0.653 -11.059 1.00 83.50 197 LEU A CA 1
ATOM 1516 C C . LEU A 1 197 ? 20.171 -0.418 -11.296 1.00 83.50 197 LEU A C 1
ATOM 1518 O O . LEU A 1 197 ? 20.189 -1.102 -12.320 1.00 83.50 197 LEU A O 1
ATOM 1522 N N . ARG A 1 198 ? 21.056 -0.586 -10.313 1.00 80.44 198 ARG A N 1
ATOM 1523 C CA . ARG A 1 198 ? 22.045 -1.672 -10.305 1.00 80.44 198 ARG A CA 1
ATOM 1524 C C . ARG A 1 198 ? 21.353 -2.984 -9.993 1.00 80.44 198 ARG A C 1
ATOM 1526 O O . ARG A 1 198 ? 20.397 -2.963 -9.235 1.00 80.44 198 ARG A O 1
ATOM 1533 N N . ASP A 1 199 ? 21.849 -4.090 -10.536 1.00 84.19 199 ASP A N 1
ATOM 1534 C CA . ASP A 1 199 ? 21.441 -5.448 -10.146 1.00 84.19 199 ASP A CA 1
ATOM 1535 C C . ASP A 1 199 ? 19.925 -5.733 -10.277 1.00 84.19 199 ASP A C 1
ATOM 1537 O O . ASP A 1 199 ? 19.382 -6.622 -9.627 1.00 84.19 199 ASP A O 1
ATOM 1541 N N . ALA A 1 200 ? 19.237 -4.988 -11.151 1.00 87.75 200 ALA A N 1
ATOM 1542 C CA . ALA A 1 200 ? 17.840 -5.204 -11.512 1.00 87.75 200 ALA A CA 1
ATOM 1543 C C . ALA A 1 200 ? 17.710 -5.514 -13.009 1.00 87.75 200 ALA A C 1
ATOM 1545 O O . ALA A 1 200 ? 18.378 -4.912 -13.852 1.00 87.75 200 ALA A O 1
ATOM 1546 N N . THR A 1 201 ? 16.807 -6.429 -13.354 1.00 89.44 201 THR A N 1
ATOM 1547 C CA . THR A 1 201 ? 16.470 -6.741 -14.745 1.00 89.44 201 THR A CA 1
ATOM 1548 C C . THR A 1 201 ? 15.311 -5.862 -15.204 1.00 89.44 201 THR A C 1
ATOM 1550 O O . THR A 1 201 ? 14.202 -5.950 -14.676 1.00 89.44 201 THR A O 1
ATOM 1553 N N . VAL A 1 202 ? 15.553 -5.032 -16.218 1.00 89.69 202 VAL A N 1
ATOM 1554 C CA . VAL A 1 202 ? 14.557 -4.106 -16.774 1.00 89.69 202 VAL A CA 1
ATOM 1555 C C . VAL A 1 202 ? 13.887 -4.711 -18.009 1.00 89.69 202 VAL A C 1
ATOM 1557 O O . VAL A 1 202 ? 14.557 -5.100 -18.965 1.00 89.69 202 VAL A O 1
ATOM 1560 N N . HIS A 1 203 ? 12.555 -4.748 -18.006 1.00 84.31 203 HIS A N 1
ATOM 1561 C CA . HIS A 1 203 ? 11.710 -5.277 -19.077 1.00 84.31 203 HIS A CA 1
ATOM 1562 C C . HIS A 1 203 ? 10.874 -4.151 -19.687 1.00 84.31 203 HIS A C 1
ATOM 1564 O O . HIS A 1 203 ? 9.859 -3.732 -19.129 1.00 84.31 203 HIS A O 1
ATOM 1570 N N . GLY A 1 204 ? 11.295 -3.661 -20.851 1.00 81.75 204 GLY A N 1
ATOM 1571 C CA . GLY A 1 204 ? 10.553 -2.648 -21.602 1.00 81.75 204 GLY A CA 1
ATOM 1572 C C . GLY A 1 204 ? 9.484 -3.258 -22.510 1.00 81.75 204 GLY A C 1
ATOM 1573 O O . GLY A 1 204 ? 9.755 -4.228 -23.217 1.00 81.75 204 GLY A O 1
ATOM 1574 N N . GLY A 1 205 ? 8.295 -2.655 -22.560 1.00 74.44 205 GLY A N 1
ATOM 1575 C CA . GLY A 1 205 ? 7.264 -3.011 -23.536 1.00 74.44 205 GLY A CA 1
ATOM 1576 C C . GLY A 1 205 ? 6.274 -1.881 -23.820 1.00 74.44 205 GLY A C 1
ATOM 1577 O O . GLY A 1 205 ? 6.063 -0.997 -23.001 1.00 74.44 205 GLY A O 1
ATOM 1578 N N . ALA A 1 206 ? 5.677 -1.883 -25.016 1.00 66.12 206 ALA A N 1
ATOM 1579 C CA . ALA A 1 206 ? 4.749 -0.835 -25.472 1.00 66.12 206 ALA A CA 1
ATOM 1580 C C . ALA A 1 206 ? 3.295 -1.326 -25.643 1.00 66.12 206 ALA A C 1
ATOM 1582 O O . ALA A 1 206 ? 2.449 -0.595 -26.177 1.00 66.12 206 ALA A O 1
ATOM 1583 N N . GLY A 1 207 ? 3.014 -2.566 -25.228 1.00 59.34 207 GLY A N 1
ATOM 1584 C CA . GLY A 1 207 ? 1.685 -3.179 -25.275 1.00 59.34 207 GLY A CA 1
ATOM 1585 C C . GLY A 1 207 ? 0.689 -2.510 -24.325 1.00 59.34 207 GLY A C 1
ATOM 1586 O O . GLY A 1 207 ? 1.074 -1.754 -23.435 1.00 59.34 207 GLY A O 1
ATOM 1587 N N . GLU A 1 208 ? -0.600 -2.785 -24.520 1.00 58.47 208 GLU A N 1
ATOM 1588 C CA . GLU A 1 208 ? -1.675 -2.248 -23.674 1.00 58.47 208 GLU A CA 1
ATOM 1589 C C . GLU A 1 208 ? -1.514 -2.657 -22.199 1.00 58.47 208 GLU A C 1
ATOM 1591 O O . GLU A 1 208 ? -1.733 -1.840 -21.308 1.00 58.47 208 GLU A O 1
ATOM 1596 N N . GLU A 1 209 ? -0.996 -3.863 -21.958 1.00 56.50 209 GLU A N 1
ATOM 1597 C CA . GLU A 1 209 ? -0.663 -4.395 -20.629 1.00 56.50 209 GLU A CA 1
ATOM 1598 C C . GLU A 1 209 ? 0.317 -3.506 -19.844 1.00 56.50 209 GLU A C 1
ATOM 1600 O O . GLU A 1 209 ? 0.197 -3.398 -18.631 1.00 56.50 209 GLU A O 1
ATOM 1605 N N . TYR A 1 210 ? 1.241 -2.812 -20.521 1.00 55.94 210 TYR A N 1
ATOM 1606 C CA . TYR A 1 210 ? 2.190 -1.889 -19.881 1.00 55.94 210 TYR A CA 1
ATOM 1607 C C . TYR A 1 210 ? 1.604 -0.494 -19.646 1.00 55.94 210 TYR A C 1
ATOM 1609 O O . TYR A 1 210 ? 2.096 0.256 -18.809 1.00 55.94 210 TYR A O 1
ATOM 1617 N N . ARG A 1 211 ? 0.583 -0.098 -20.415 1.00 57.44 211 ARG A N 1
ATOM 1618 C CA . ARG A 1 211 ? -0.027 1.238 -20.299 1.00 57.44 211 ARG A CA 1
ATOM 1619 C C . ARG A 1 211 ? -1.132 1.285 -19.251 1.00 57.44 211 ARG A C 1
ATOM 1621 O O . ARG A 1 211 ? -1.360 2.351 -18.686 1.00 57.44 211 ARG A O 1
ATOM 1628 N N . ASN A 1 212 ? -1.784 0.148 -19.014 1.00 55.19 212 ASN A N 1
ATOM 1629 C CA . ASN A 1 212 ? -2.909 0.004 -18.091 1.00 55.19 212 ASN A CA 1
ATOM 1630 C C . ASN A 1 212 ? -2.541 -0.718 -16.781 1.00 55.19 212 ASN A C 1
ATOM 1632 O O . ASN A 1 212 ? -3.437 -1.015 -15.994 1.00 55.19 212 ASN A O 1
ATOM 1636 N N . SER A 1 213 ? -1.255 -1.013 -16.559 1.00 53.81 213 SER A N 1
ATOM 1637 C CA . SER A 1 213 ? -0.728 -1.507 -15.277 1.00 53.81 213 SER A CA 1
ATOM 1638 C C . SER A 1 213 ? -0.729 -0.451 -14.175 1.00 53.81 213 SER A C 1
ATOM 1640 O O . SER A 1 213 ? -0.671 0.757 -14.512 1.00 53.81 213 SER A O 1
#

Radius of gyration: 20.21 Å; Cα contacts (8 Å, |Δi|>4): 356; chains: 1; bounding box: 60×31×55 Å

InterPro domains:
  IPR019278 DICT domain [PF10069] (112-195)